Protein AF-A0A9P1GR57-F1 (afdb_monomer_lite)

Radius of gyration: 26.47 Å; chains: 1; bounding box: 51×75×64 Å

InterPro domains:
  IPR006575 RWD domain [PF05773] (2-95)
  IPR006575 RWD domain [PS50908] (3-98)
  IPR016135 Ubiquitin-conjugating enzyme/RWD-like [G3DSA:3.10.110.10] (1-101)
  IPR016135 Ubiquitin-conjugating enzyme/RWD-like [SSF54495] (2-95)

Structure (mmCIF, N/CA/C/O backbone):
data_AF-A0A9P1GR57-F1
#
_entry.id   AF-A0A9P1GR57-F1
#
loop_
_atom_site.group_PDB
_atom_site.id
_atom_site.type_symbol
_atom_site.label_atom_id
_atom_site.label_alt_id
_atom_site.label_comp_id
_atom_site.label_asym_id
_atom_site.label_entity_id
_atom_site.label_seq_id
_atom_site.pdbx_PDB_ins_code
_atom_site.Cartn_x
_atom_site.Cartn_y
_atom_site.Cartn_z
_atom_site.occupancy
_atom_site.B_iso_or_equiv
_atom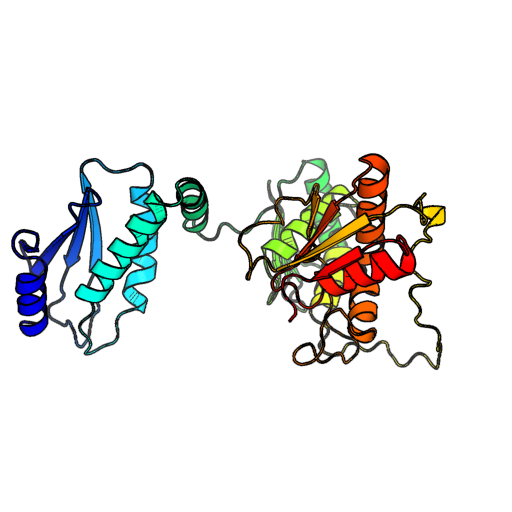_site.auth_seq_id
_atom_site.auth_comp_id
_atom_site.auth_asym_id
_atom_site.auth_atom_id
_atom_site.pdbx_PDB_model_num
ATOM 1 N N . MET A 1 1 ? -6.063 41.167 10.583 1.00 85.56 1 MET A N 1
ATOM 2 C CA . MET A 1 1 ? -5.128 40.740 11.649 1.00 85.56 1 MET A CA 1
ATOM 3 C C . MET A 1 1 ? -5.749 40.967 13.019 1.00 85.56 1 MET A C 1
ATOM 5 O O . MET A 1 1 ? -5.844 39.999 13.758 1.00 85.56 1 MET A O 1
ATOM 9 N N . ASP A 1 2 ? -6.214 42.183 13.330 1.00 91.94 2 ASP A N 1
ATOM 10 C CA . ASP A 1 2 ? -6.867 42.474 14.620 1.00 91.94 2 ASP A CA 1
ATOM 11 C C . ASP A 1 2 ? -8.104 41.593 14.866 1.00 91.94 2 ASP A C 1
ATOM 13 O O . ASP A 1 2 ? -8.210 41.001 15.930 1.00 91.94 2 ASP A O 1
ATOM 17 N N . ASP A 1 3 ? -8.944 41.368 13.848 1.00 94.81 3 ASP A N 1
ATOM 18 C CA . ASP A 1 3 ? -10.131 40.504 13.981 1.00 94.81 3 ASP A CA 1
ATOM 19 C C . ASP A 1 3 ? -9.805 39.058 14.414 1.00 94.81 3 ASP A C 1
ATOM 21 O O . ASP A 1 3 ? -10.506 38.477 15.239 1.00 94.81 3 ASP A O 1
ATOM 25 N N . GLU A 1 4 ? -8.735 38.460 13.875 1.00 96.94 4 GLU A N 1
ATOM 26 C CA . GLU A 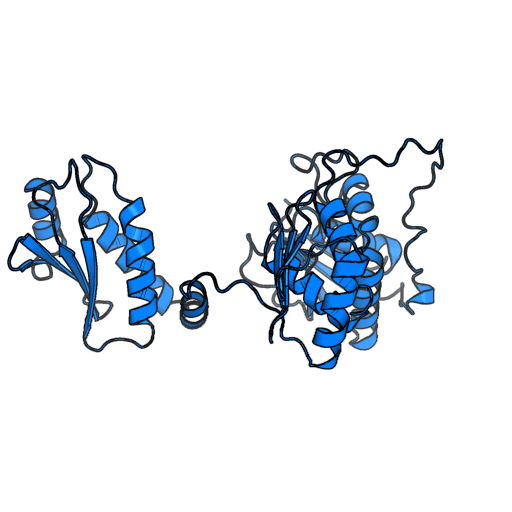1 4 ? -8.326 37.097 14.246 1.00 96.94 4 GLU A CA 1
ATOM 27 C C . GLU A 1 4 ? -7.682 37.062 15.628 1.00 96.94 4 GLU A C 1
ATOM 29 O O . GLU A 1 4 ? -7.914 36.128 16.390 1.00 96.94 4 GLU A O 1
ATOM 34 N N . LYS A 1 5 ? -6.911 38.095 15.975 1.00 97.69 5 LYS A N 1
ATOM 35 C CA . LYS A 1 5 ? -6.360 38.244 17.319 1.00 97.69 5 LYS A CA 1
ATOM 36 C C . LYS A 1 5 ? -7.487 38.330 18.352 1.00 97.69 5 LYS A C 1
ATOM 38 O O . LYS 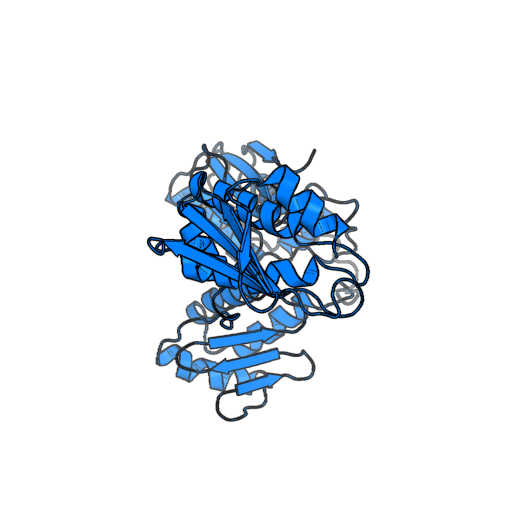A 1 5 ? -7.458 37.580 19.321 1.00 97.69 5 LYS A O 1
ATOM 43 N N . ASP A 1 6 ? -8.469 39.200 18.130 1.00 97.31 6 ASP A N 1
ATOM 44 C CA . ASP A 1 6 ? -9.597 39.399 19.042 1.00 97.31 6 ASP A CA 1
ATOM 45 C C . ASP A 1 6 ? -10.428 38.110 19.175 1.00 97.31 6 ASP A C 1
ATOM 47 O O . ASP A 1 6 ? -10.867 37.753 20.270 1.00 97.31 6 ASP A O 1
ATOM 51 N N . ALA A 1 7 ? -10.593 37.361 18.077 1.00 97.38 7 ALA A N 1
ATOM 52 C CA . ALA A 1 7 ? -11.237 36.051 18.100 1.00 97.38 7 ALA A CA 1
ATOM 53 C C . ALA A 1 7 ? -10.443 35.022 18.924 1.00 97.38 7 ALA A C 1
ATOM 55 O O . ALA A 1 7 ? -11.027 34.329 19.757 1.00 97.38 7 ALA A O 1
ATOM 56 N N . LEU A 1 8 ? -9.123 34.927 18.732 1.00 97.50 8 LEU A N 1
ATOM 57 C CA . LEU A 1 8 ? -8.267 34.016 19.500 1.00 97.50 8 LEU A CA 1
ATOM 58 C C . LEU A 1 8 ? -8.238 34.384 20.988 1.00 97.50 8 LEU A C 1
ATOM 60 O O . LEU A 1 8 ? -8.335 33.493 21.827 1.00 97.50 8 LEU A O 1
ATOM 64 N N . GLU A 1 9 ? -8.178 35.673 21.324 1.00 98.06 9 GLU A N 1
ATOM 65 C CA . GLU A 1 9 ? -8.233 36.158 22.708 1.00 98.06 9 GLU A CA 1
ATOM 66 C C . GLU A 1 9 ? -9.570 35.796 23.376 1.00 98.06 9 GLU A C 1
ATOM 68 O O . GLU A 1 9 ? -9.591 35.334 24.517 1.00 98.06 9 GLU A O 1
ATOM 73 N N . ALA A 1 10 ? -10.686 35.904 22.648 1.00 97.12 10 ALA A N 1
ATOM 74 C CA . ALA A 1 10 ? -11.998 35.498 23.147 1.00 97.12 10 ALA A CA 1
ATOM 75 C C . ALA A 1 10 ? -12.131 33.975 23.348 1.00 97.12 10 ALA A C 1
ATOM 77 O O . ALA A 1 10 ? -12.784 33.539 24.301 1.00 97.12 10 ALA A O 1
ATOM 78 N N . ILE A 1 11 ? -11.538 33.171 22.458 1.00 97.31 11 ILE A N 1
ATOM 79 C CA . ILE A 1 11 ? -11.632 31.702 22.481 1.00 97.31 11 ILE A CA 1
ATOM 80 C C . ILE A 1 11 ? -10.704 31.099 23.541 1.00 97.31 11 ILE A C 1
ATOM 82 O O . ILE A 1 11 ? -11.147 30.275 24.337 1.00 97.31 11 ILE A O 1
ATOM 86 N N . TYR A 1 12 ? -9.432 31.499 23.547 1.00 96.69 12 TYR A N 1
ATOM 87 C CA . TYR A 1 12 ? -8.379 30.863 24.344 1.00 96.69 12 TYR A CA 1
ATOM 88 C C . TYR A 1 12 ? -8.101 31.578 25.672 1.00 96.69 12 TYR A C 1
ATOM 90 O O . TYR A 1 12 ? -7.530 30.971 26.573 1.00 96.69 12 TYR A O 1
ATOM 98 N N . GLN A 1 13 ? -8.547 32.829 25.838 1.00 97.50 13 GLN A N 1
ATOM 99 C CA . GLN A 1 13 ? -8.447 33.584 27.092 1.00 97.50 13 GLN A CA 1
ATOM 100 C C . GLN A 1 13 ? -7.016 33.570 27.664 1.00 97.50 13 GLN A C 1
ATOM 102 O O . GLN A 1 13 ? -6.087 34.027 27.005 1.00 97.50 13 GLN A O 1
ATOM 107 N N . GLU A 1 14 ? -6.827 33.036 28.875 1.00 97.69 14 GLU A N 1
ATOM 108 C CA . GLU A 1 14 ? -5.533 32.970 29.569 1.00 97.69 14 GLU A CA 1
ATOM 109 C C . GLU A 1 14 ? -4.491 32.107 28.836 1.00 97.69 14 GLU A C 1
ATOM 111 O O . GLU A 1 14 ? -3.292 32.275 29.058 1.00 97.69 14 GLU A O 1
ATOM 116 N N . GLU A 1 15 ? -4.925 31.231 27.926 1.00 97.94 15 GLU A N 1
ATOM 117 C CA . GLU A 1 15 ? -4.041 30.401 27.105 1.00 97.94 15 GLU A CA 1
ATOM 118 C C . GLU A 1 15 ? -3.503 31.143 25.871 1.00 97.94 15 GLU A C 1
ATOM 120 O O . GLU A 1 15 ? -2.657 30.605 25.156 1.00 97.94 15 GLU A O 1
ATOM 125 N N . PHE A 1 16 ? -3.958 32.372 25.598 1.00 98.31 16 PHE A N 1
ATOM 126 C CA . PHE A 1 16 ? -3.448 33.201 24.506 1.00 98.31 16 PHE A CA 1
ATOM 127 C C . PHE A 1 16 ? -2.471 34.263 25.012 1.00 98.31 16 PHE A C 1
ATOM 129 O O . PHE A 1 16 ? -2.834 35.193 25.730 1.00 98.31 16 PHE A O 1
ATOM 136 N N . GLU A 1 17 ? -1.215 34.162 24.583 1.00 98.12 17 GLU A N 1
ATOM 137 C CA . GLU A 1 17 ? -0.149 35.096 24.933 1.00 98.12 17 GLU A CA 1
ATOM 138 C C . GLU A 1 17 ? 0.435 35.740 23.668 1.00 98.12 17 GLU A C 1
ATOM 140 O O . GLU A 1 17 ? 0.834 35.060 22.719 1.00 98.12 17 GLU A O 1
ATOM 145 N N . ILE A 1 18 ? 0.549 37.070 23.665 1.00 97.50 18 ILE A N 1
ATOM 146 C CA . ILE A 1 18 ? 1.268 37.810 22.621 1.00 97.50 18 ILE A CA 1
ATOM 147 C C . ILE A 1 18 ? 2.680 38.105 23.123 1.00 97.50 18 ILE A C 1
ATOM 149 O O . ILE A 1 18 ? 2.890 38.909 24.031 1.00 97.50 18 ILE A O 1
ATOM 153 N N . LEU A 1 19 ? 3.656 37.456 22.501 1.00 97.19 19 LEU A N 1
ATOM 154 C CA . LEU A 1 19 ? 5.084 37.626 22.738 1.00 97.19 19 LEU A CA 1
ATOM 155 C C . LEU A 1 19 ? 5.681 38.627 21.753 1.00 97.19 19 LEU A C 1
ATOM 157 O O . LEU A 1 19 ? 5.195 38.735 20.630 1.00 97.19 19 LEU A O 1
ATOM 161 N N . ALA A 1 20 ? 6.828 39.201 22.141 1.00 93.31 20 ALA A N 1
ATOM 162 C CA . ALA A 1 20 ? 7.849 39.785 21.256 1.00 93.31 20 ALA A CA 1
ATOM 163 C C . ALA A 1 20 ? 7.279 40.661 20.119 1.00 93.31 20 ALA A C 1
ATOM 165 O O . ALA A 1 20 ? 6.157 41.099 20.160 1.00 93.31 20 ALA A O 1
ATOM 166 N N . ASP A 1 21 ? 8.006 41.221 19.167 1.00 93.00 21 ASP A N 1
ATOM 167 C CA . ASP A 1 21 ? 8.249 40.644 17.843 1.00 93.00 21 ASP A CA 1
ATOM 168 C C . ASP A 1 21 ? 7.051 40.096 17.011 1.00 93.00 21 ASP A C 1
ATOM 170 O O . ASP A 1 21 ? 7.287 39.646 15.891 1.00 93.00 21 ASP A O 1
ATOM 174 N N . GLY A 1 22 ? 5.796 40.155 17.469 1.00 95.50 22 GLY A N 1
ATOM 175 C CA . GLY A 1 22 ? 4.638 39.665 16.699 1.00 95.50 22 GLY A CA 1
ATOM 176 C C . GLY A 1 22 ? 4.492 38.139 16.700 1.00 95.50 22 GLY A C 1
ATOM 177 O O . GLY A 1 22 ? 3.991 37.557 15.739 1.00 95.50 22 GLY A O 1
ATOM 178 N N . THR A 1 23 ? 4.972 37.480 17.754 1.00 98.06 23 THR A N 1
ATOM 179 C CA . THR A 1 23 ? 4.793 36.038 17.944 1.00 98.06 23 THR A CA 1
ATOM 180 C C . THR A 1 23 ? 3.612 35.789 18.867 1.00 98.06 23 THR A C 1
ATOM 182 O O . THR A 1 23 ? 3.548 36.322 19.968 1.00 98.06 23 THR A O 1
ATOM 185 N N . TRP A 1 24 ? 2.672 34.966 18.437 1.00 98.19 24 TRP A N 1
ATOM 186 C CA . TRP A 1 24 ? 1.534 34.550 19.244 1.00 98.19 24 TRP A CA 1
ATOM 187 C C . TRP A 1 24 ? 1.802 33.159 19.806 1.00 98.19 24 TRP A C 1
ATOM 189 O O . TRP A 1 24 ? 2.455 32.337 19.162 1.00 98.19 24 TRP A O 1
ATOM 199 N N . ARG A 1 25 ? 1.329 32.888 21.015 1.00 98.38 25 ARG A N 1
ATOM 200 C CA . ARG A 1 25 ? 1.446 31.588 21.669 1.00 98.38 25 ARG A CA 1
ATOM 201 C C . ARG A 1 25 ? 0.071 31.189 22.185 1.00 98.38 25 ARG A C 1
ATOM 203 O O . ARG A 1 25 ? -0.543 31.950 22.922 1.00 98.38 25 ARG A O 1
ATOM 210 N N . ILE A 1 26 ? -0.385 30.011 21.778 1.00 98.62 26 ILE A N 1
ATOM 211 C CA . ILE A 1 26 ? -1.682 29.448 22.147 1.00 98.62 26 ILE A CA 1
ATOM 212 C C . ILE A 1 26 ? -1.435 28.165 22.944 1.00 98.62 26 ILE A C 1
ATOM 214 O O . ILE A 1 26 ? -0.792 27.243 22.439 1.00 98.62 26 ILE A O 1
ATOM 218 N N . GLY A 1 27 ? -1.894 28.116 24.190 1.00 97.88 27 GLY A N 1
ATOM 219 C CA . GLY A 1 27 ? -1.810 26.948 25.063 1.00 97.88 27 GLY A CA 1
ATOM 220 C C . GLY A 1 27 ? -2.879 25.900 24.753 1.00 97.88 27 GLY A C 1
ATOM 221 O O . GLY A 1 27 ? -4.039 26.229 24.520 1.00 97.88 27 GLY A O 1
ATOM 222 N N . LEU A 1 28 ? -2.465 24.632 24.760 1.00 97.75 28 LEU A N 1
ATOM 223 C CA . LEU A 1 28 ? -3.315 23.440 24.712 1.00 97.75 28 LEU A CA 1
ATOM 224 C C . LEU A 1 28 ? -3.032 22.609 25.979 1.00 97.75 28 LEU A C 1
ATOM 226 O O . LEU A 1 28 ? -2.288 21.618 25.918 1.00 97.75 28 LEU A O 1
ATOM 230 N N . PRO A 1 29 ? -3.519 23.052 27.156 1.00 96.81 29 PRO A N 1
ATOM 231 C CA . PRO A 1 29 ? -3.164 22.460 28.446 1.00 96.81 29 PRO A CA 1
ATOM 232 C C . PRO A 1 29 ? -3.560 20.985 28.558 1.00 96.81 29 PRO A C 1
ATOM 234 O O . PRO A 1 29 ? -2.845 20.217 29.202 1.00 96.81 29 PRO A O 1
ATOM 237 N N . GLU A 1 30 ? -4.642 20.572 27.894 1.00 95.88 30 GLU A N 1
ATOM 238 C CA . GLU A 1 30 ? -5.102 19.183 27.821 1.00 95.88 30 GLU A CA 1
ATOM 239 C C . GLU A 1 30 ? -4.047 18.225 27.243 1.00 95.88 30 GLU A C 1
ATOM 241 O O . GLU A 1 30 ? -4.002 17.066 27.644 1.00 95.88 30 GLU A O 1
ATOM 246 N N . HIS A 1 31 ? -3.153 18.731 26.387 1.00 94.75 31 HIS A N 1
ATOM 247 C CA . HIS A 1 31 ? -2.118 17.952 25.704 1.00 94.75 31 HIS A CA 1
ATOM 248 C C . HIS A 1 31 ? -0.688 18.339 26.119 1.00 94.75 31 HIS A C 1
ATOM 250 O O . HIS A 1 31 ? 0.281 17.879 25.514 1.00 94.75 31 HIS A O 1
ATOM 256 N N . GLY A 1 32 ? -0.520 19.231 27.106 1.00 96.12 32 GLY A N 1
ATOM 257 C CA . GLY A 1 32 ? 0.802 19.732 27.512 1.00 96.12 32 GLY A CA 1
ATOM 258 C C . GLY A 1 32 ? 1.590 20.395 26.369 1.00 96.12 32 GLY A C 1
ATOM 259 O O . GLY A 1 32 ? 2.823 20.346 26.354 1.00 96.12 32 GLY A O 1
ATOM 260 N N . CYS A 1 33 ? 0.887 20.984 25.398 1.00 97.44 33 CYS A N 1
ATOM 261 C CA . CYS A 1 33 ? 1.451 21.555 24.176 1.00 97.44 33 CYS A CA 1
ATOM 262 C C . CYS A 1 33 ? 1.145 23.056 24.086 1.00 97.44 33 CYS A C 1
ATOM 264 O O . CYS A 1 33 ? 0.144 23.537 24.617 1.00 97.44 33 CYS A O 1
ATOM 266 N N . LYS A 1 34 ? 1.998 23.815 23.399 1.00 98.31 34 LYS A N 1
ATOM 267 C CA . LYS A 1 34 ? 1.723 25.199 23.002 1.00 98.31 34 LYS A CA 1
ATOM 268 C C . LYS A 1 34 ? 2.038 25.385 21.525 1.00 98.31 34 LYS A C 1
ATOM 270 O O . LYS A 1 34 ? 3.115 25.007 21.064 1.00 98.31 34 LYS A O 1
ATOM 275 N N . VAL A 1 35 ? 1.127 26.018 20.795 1.00 98.25 35 VAL A N 1
ATOM 276 C CA . VAL A 1 35 ? 1.320 26.393 19.392 1.00 98.25 35 VAL A CA 1
ATOM 277 C C . VAL A 1 35 ? 1.885 27.805 19.347 1.00 98.25 35 VAL A C 1
ATOM 279 O O . VAL A 1 35 ? 1.235 28.769 19.750 1.00 98.25 35 VAL A O 1
ATOM 282 N N . LYS A 1 36 ? 3.119 27.937 18.867 1.00 98.38 36 LYS A N 1
ATOM 283 C CA . LYS A 1 36 ? 3.795 29.219 18.688 1.00 98.38 36 LYS A CA 1
ATOM 284 C C . LYS A 1 36 ? 3.721 29.635 17.232 1.00 98.38 36 LYS A C 1
ATOM 286 O O . LYS A 1 36 ? 4.229 28.938 16.361 1.00 98.38 36 LYS A O 1
ATOM 291 N N . VAL A 1 37 ? 3.141 30.796 16.975 1.00 98.25 37 VAL A N 1
ATOM 292 C CA . VAL A 1 37 ? 2.880 31.296 15.631 1.00 98.25 37 VAL A CA 1
ATOM 293 C C . VAL A 1 37 ? 3.576 32.632 15.434 1.00 98.25 37 VAL A C 1
ATOM 295 O O . VAL A 1 37 ? 3.241 33.631 16.063 1.00 98.25 37 VAL A O 1
ATOM 298 N N . LYS A 1 38 ? 4.560 32.670 14.542 1.00 98.19 38 LYS A N 1
ATOM 299 C CA . LYS A 1 38 ? 5.204 33.907 14.110 1.00 98.19 38 LYS A CA 1
ATOM 300 C C . LYS A 1 38 ? 4.362 34.547 13.012 1.00 98.19 38 LYS A C 1
ATOM 302 O O . LYS A 1 38 ? 4.319 34.029 11.893 1.00 98.19 38 LYS A O 1
ATOM 307 N N . VAL A 1 39 ? 3.728 35.673 13.326 1.00 97.38 39 VAL A N 1
ATOM 308 C CA . VAL A 1 39 ? 2.883 36.407 12.382 1.00 97.38 39 VAL A CA 1
ATOM 309 C C . VAL A 1 39 ? 3.737 37.442 11.647 1.00 97.38 39 VAL A C 1
ATOM 311 O O . VAL A 1 39 ? 4.317 38.342 12.254 1.00 97.38 39 VAL A O 1
ATOM 314 N N . ASP A 1 40 ? 3.871 37.284 10.328 1.00 97.00 40 ASP A N 1
ATOM 315 C CA . ASP A 1 40 ? 4.553 38.256 9.464 1.00 97.00 40 ASP A CA 1
ATOM 316 C C . ASP A 1 40 ? 3.674 39.508 9.307 1.00 97.00 40 ASP A C 1
ATOM 318 O O . ASP A 1 40 ? 2.448 39.414 9.262 1.00 97.00 40 ASP A O 1
ATOM 322 N N . SER A 1 41 ? 4.277 40.692 9.180 1.00 96.50 41 SER A N 1
ATOM 323 C CA . SER A 1 41 ? 3.520 41.938 8.990 1.00 96.50 41 SER A CA 1
ATOM 324 C C . SER A 1 41 ? 2.705 41.972 7.690 1.00 96.50 41 SER A C 1
ATOM 326 O O . SER A 1 41 ? 1.857 42.846 7.528 1.00 96.50 41 SER A O 1
ATOM 328 N N . ARG A 1 42 ? 2.958 41.038 6.766 1.00 97.44 42 ARG A N 1
ATOM 329 C CA . ARG A 1 42 ? 2.228 40.860 5.505 1.00 97.44 42 ARG A CA 1
ATOM 330 C C . ARG A 1 42 ? 1.103 39.817 5.571 1.00 97.44 42 ARG A C 1
ATOM 332 O O . ARG A 1 42 ? 0.474 39.551 4.547 1.00 97.44 42 ARG A O 1
ATOM 339 N N . TYR A 1 43 ? 0.867 39.201 6.726 1.00 97.00 43 TYR A N 1
ATOM 340 C CA . TYR A 1 43 ? -0.269 38.307 6.954 1.00 97.00 43 TYR A CA 1
ATOM 341 C C . TYR A 1 43 ? -1.566 39.120 7.177 1.00 97.00 43 TYR A C 1
ATOM 343 O O . TYR A 1 43 ? -1.520 40.131 7.884 1.00 97.00 43 TYR A O 1
ATOM 351 N N . PRO A 1 44 ? -2.728 38.708 6.624 1.00 97.25 44 PRO A N 1
ATOM 352 C CA . PRO A 1 44 ? -2.993 37.442 5.930 1.00 97.25 44 PRO A CA 1
ATOM 353 C C . PRO A 1 44 ? -2.804 37.466 4.4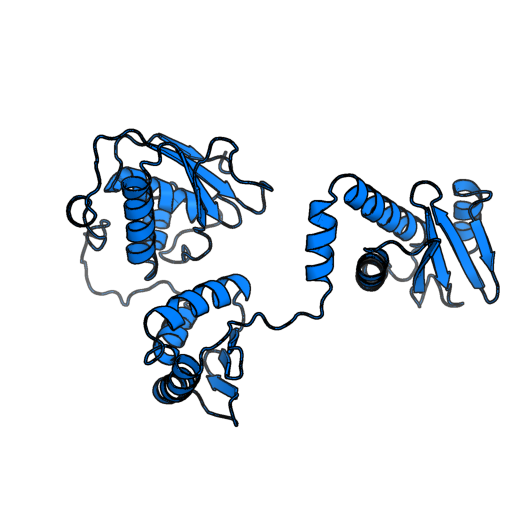08 1.00 97.25 44 PRO A C 1
ATOM 355 O O . PRO A 1 44 ? -3.000 36.446 3.760 1.00 97.25 44 PRO A O 1
ATOM 358 N N . ASP A 1 45 ? -2.429 38.597 3.812 1.00 97.38 45 ASP A N 1
ATOM 359 C CA . ASP A 1 45 ? -2.579 38.789 2.364 1.00 97.38 45 ASP A CA 1
ATOM 360 C C . ASP A 1 45 ? -1.437 38.226 1.506 1.00 97.38 45 ASP A C 1
ATOM 362 O O . ASP A 1 45 ? -1.662 37.887 0.348 1.00 97.38 45 ASP A O 1
ATOM 366 N N . GLN A 1 46 ? -0.195 38.176 2.007 1.00 96.75 46 GLN A N 1
ATOM 367 C CA . GLN A 1 46 ? 0.971 37.870 1.150 1.00 96.75 46 GLN A CA 1
ATOM 368 C C . GLN A 1 46 ? 1.926 36.818 1.712 1.00 96.75 46 GLN A C 1
ATOM 370 O O . GLN A 1 46 ? 2.773 36.318 0.971 1.00 96.75 46 GLN A O 1
ATOM 375 N N . ALA A 1 47 ? 1.846 36.502 3.002 1.00 96.62 47 ALA A N 1
ATOM 376 C CA . ALA A 1 47 ? 2.730 35.529 3.629 1.00 96.62 47 ALA A CA 1
ATOM 377 C C . ALA A 1 47 ? 1.975 34.721 4.684 1.00 96.62 47 ALA A C 1
ATOM 379 O O . ALA A 1 47 ? 1.350 35.305 5.569 1.00 96.62 47 ALA A O 1
ATOM 380 N N . ALA A 1 48 ? 2.088 33.394 4.600 1.00 97.19 48 ALA A N 1
ATOM 381 C CA . ALA A 1 48 ? 1.629 32.494 5.647 1.00 97.19 48 ALA A CA 1
ATOM 382 C C . ALA A 1 48 ? 2.379 32.783 6.960 1.00 97.19 48 ALA A C 1
ATOM 384 O O . ALA A 1 48 ? 3.573 33.123 6.923 1.00 97.19 48 ALA A O 1
ATOM 385 N N . PRO A 1 49 ? 1.728 32.617 8.122 1.00 97.56 49 PRO A N 1
ATOM 386 C CA . PRO A 1 49 ? 2.440 32.636 9.386 1.00 97.56 49 PRO A CA 1
ATOM 387 C C . PRO A 1 49 ? 3.359 31.406 9.490 1.00 97.56 49 PRO A C 1
ATOM 389 O O . PRO A 1 49 ? 3.245 30.454 8.720 1.00 97.56 49 PRO A O 1
ATOM 392 N N . LYS A 1 50 ? 4.303 31.404 10.435 1.00 97.88 50 LYS A N 1
ATOM 393 C CA . LYS A 1 50 ? 5.133 30.216 10.718 1.00 97.88 50 LYS A CA 1
ATOM 394 C C . LYS A 1 50 ? 4.754 29.631 12.065 1.00 97.88 50 LYS A C 1
ATOM 396 O O . LYS A 1 50 ? 4.873 30.330 13.068 1.00 97.88 50 LYS A O 1
ATOM 401 N N . ALA A 1 51 ? 4.327 28.375 12.086 1.00 97.88 51 ALA A N 1
ATOM 402 C CA . ALA A 1 51 ? 3.979 27.668 13.310 1.00 97.88 51 ALA A CA 1
ATOM 403 C C . ALA A 1 51 ? 5.133 26.782 13.800 1.00 97.88 51 ALA A C 1
ATOM 405 O O . ALA A 1 51 ? 5.895 26.239 13.006 1.00 97.88 51 ALA A O 1
ATOM 406 N N . ALA A 1 52 ? 5.244 26.638 15.116 1.00 97.69 52 ALA A N 1
ATOM 407 C CA . ALA A 1 52 ? 6.111 25.688 15.796 1.00 97.69 52 ALA A CA 1
ATOM 408 C C . ALA A 1 52 ? 5.398 25.165 17.048 1.00 97.69 52 ALA A C 1
ATOM 410 O O . ALA A 1 52 ? 4.598 25.881 17.653 1.00 97.69 52 ALA A O 1
ATOM 411 N N . LEU A 1 53 ? 5.708 23.935 17.454 1.00 97.81 53 LEU A N 1
ATOM 412 C CA . LEU A 1 53 ? 5.185 23.355 18.690 1.00 97.81 53 LEU A CA 1
ATOM 413 C C . LEU A 1 53 ? 6.204 23.501 19.825 1.00 97.81 53 LEU A C 1
ATOM 415 O O . LEU A 1 53 ? 7.397 23.264 19.637 1.00 97.81 53 LEU A O 1
ATOM 419 N N . GLU A 1 54 ? 5.727 23.874 21.008 1.00 97.75 54 GLU A N 1
ATOM 420 C CA . GLU A 1 54 ? 6.482 23.862 22.261 1.00 97.75 54 GLU A CA 1
ATOM 421 C C . GLU A 1 54 ? 5.841 22.833 23.212 1.00 97.75 54 GLU A C 1
ATOM 423 O O . GLU A 1 54 ? 4.620 22.784 23.350 1.00 97.75 54 GLU A O 1
ATOM 428 N N . PHE A 1 55 ? 6.665 22.027 23.883 1.00 96.75 55 PHE A N 1
ATOM 429 C CA . PHE A 1 55 ? 6.238 21.034 24.874 1.00 96.75 55 PHE A CA 1
ATOM 430 C C . PHE A 1 55 ? 7.072 21.176 26.147 1.00 96.75 55 PHE A C 1
ATOM 432 O O . PHE A 1 55 ? 8.265 21.482 26.064 1.00 96.75 55 PHE A O 1
ATOM 439 N N . ASP A 1 56 ? 6.474 20.911 27.309 1.00 90.38 56 ASP A N 1
ATOM 440 C CA . ASP A 1 56 ? 7.187 20.878 28.591 1.00 90.38 56 ASP A CA 1
ATOM 441 C C . ASP A 1 56 ? 6.579 19.827 29.547 1.00 90.38 56 ASP A C 1
ATOM 443 O O . ASP A 1 56 ? 5.524 20.082 30.135 1.00 90.38 56 ASP A O 1
ATOM 447 N N . PRO A 1 57 ? 7.205 18.640 29.715 1.00 93.81 57 PRO A N 1
ATOM 448 C CA . PRO A 1 57 ? 8.430 18.173 29.055 1.00 93.81 57 PRO A CA 1
ATOM 449 C C . PRO A 1 57 ? 8.203 17.765 27.588 1.00 93.81 57 PRO A C 1
ATOM 451 O O . PRO A 1 57 ? 7.083 17.481 27.174 1.00 93.81 57 PRO A O 1
ATOM 454 N N . TRP A 1 58 ? 9.283 17.673 26.803 1.00 93.38 58 TRP A N 1
ATOM 455 C CA . TRP A 1 58 ? 9.216 17.214 25.409 1.00 93.38 58 TRP A CA 1
ATOM 456 C C . TRP A 1 58 ? 8.850 15.718 25.323 1.00 93.38 58 TRP A C 1
ATOM 458 O O . TRP A 1 58 ? 9.620 14.890 25.826 1.00 93.38 58 TRP A O 1
ATOM 468 N N . PRO A 1 59 ? 7.715 15.332 24.703 1.00 91.12 59 PRO A N 1
ATOM 469 C CA . PRO A 1 59 ? 7.316 13.933 24.613 1.00 91.12 59 PRO A CA 1
ATOM 470 C C . PRO A 1 59 ? 8.178 13.176 23.596 1.00 91.12 59 PRO A C 1
ATOM 472 O O . PRO A 1 59 ? 8.735 13.764 22.668 1.00 91.12 59 PRO A O 1
ATOM 475 N N . ALA A 1 60 ? 8.252 11.847 23.728 1.00 88.81 60 ALA A N 1
ATOM 476 C CA . ALA A 1 60 ? 9.056 10.996 22.840 1.00 88.81 60 ALA A CA 1
ATOM 477 C C . ALA A 1 60 ? 8.698 11.170 21.349 1.00 88.81 60 ALA A C 1
ATOM 479 O O . ALA A 1 60 ? 9.574 11.138 20.491 1.00 88.81 60 ALA A O 1
ATOM 480 N N . HIS A 1 61 ? 7.421 11.415 21.051 1.00 87.44 61 HIS A N 1
ATOM 481 C CA . HIS A 1 61 ? 6.901 11.641 19.701 1.00 87.44 61 HIS A CA 1
ATOM 482 C C . HIS A 1 61 ? 6.820 13.130 19.306 1.00 87.44 61 HIS A C 1
ATOM 484 O O . HIS A 1 61 ? 6.385 13.448 18.199 1.00 87.44 61 HIS A O 1
ATOM 490 N N . GLY A 1 62 ? 7.232 14.056 20.182 1.00 92.12 62 GLY A N 1
ATOM 491 C CA . GLY A 1 62 ? 7.060 15.500 19.978 1.00 92.12 62 GLY A CA 1
ATOM 492 C C . GLY A 1 62 ? 7.797 16.030 18.752 1.00 92.12 62 GLY A C 1
ATOM 493 O O . GLY A 1 62 ? 7.278 16.880 18.036 1.00 92.12 62 GLY A O 1
ATOM 494 N N . THR A 1 63 ? 8.976 15.476 18.454 1.00 90.88 63 THR A N 1
ATOM 495 C CA . THR A 1 63 ? 9.775 15.873 17.284 1.00 90.88 63 THR A CA 1
ATOM 496 C C . THR A 1 63 ? 9.098 15.481 15.973 1.00 90.88 63 THR A C 1
ATOM 498 O O . THR A 1 63 ? 8.979 16.319 15.083 1.00 90.88 63 THR A O 1
ATOM 501 N N . ALA A 1 64 ? 8.616 14.238 15.871 1.00 86.06 64 ALA A N 1
ATOM 502 C CA . ALA A 1 64 ? 7.927 13.755 14.676 1.00 86.06 64 ALA A CA 1
ATOM 503 C C . ALA A 1 64 ? 6.626 14.533 14.434 1.00 86.06 64 ALA A C 1
ATOM 505 O O . ALA A 1 64 ? 6.346 14.949 13.312 1.00 86.06 64 ALA A O 1
ATOM 506 N N . LEU A 1 65 ? 5.865 14.803 15.501 1.00 93.44 65 LEU A N 1
ATOM 507 C CA . LEU A 1 65 ? 4.656 15.614 15.410 1.00 93.44 65 LEU A CA 1
ATOM 508 C C . LEU A 1 65 ? 4.963 17.052 14.970 1.00 93.44 65 LEU A C 1
ATOM 510 O O . LEU A 1 65 ? 4.288 17.564 14.082 1.00 93.44 65 LEU A O 1
ATOM 514 N N . ALA A 1 66 ? 5.985 17.695 15.545 1.00 95.06 66 ALA A N 1
ATOM 515 C CA . ALA A 1 66 ? 6.373 19.053 15.168 1.00 95.06 66 ALA A CA 1
ATOM 516 C C . ALA A 1 66 ? 6.775 19.149 13.687 1.00 95.06 66 ALA A C 1
ATOM 518 O O . ALA A 1 66 ? 6.322 20.059 12.998 1.00 95.06 66 ALA A O 1
ATOM 519 N N . GLN A 1 67 ? 7.552 18.182 13.184 1.00 90.25 67 GLN A N 1
ATOM 520 C CA . GLN A 1 67 ? 7.926 18.101 11.767 1.00 90.25 67 GLN A CA 1
ATOM 521 C C . GLN A 1 67 ? 6.709 17.881 10.863 1.00 90.25 67 GLN A C 1
ATOM 523 O O . GLN A 1 67 ? 6.566 18.556 9.846 1.00 90.25 67 GLN A O 1
ATOM 528 N N . ARG A 1 68 ? 5.796 16.981 11.251 1.00 90.31 68 ARG A N 1
ATOM 529 C CA . ARG A 1 68 ? 4.545 16.758 10.516 1.00 90.31 68 ARG A CA 1
ATOM 530 C C . ARG A 1 68 ? 3.721 18.042 10.425 1.00 90.31 68 ARG A C 1
ATOM 532 O O . ARG A 1 68 ? 3.301 18.413 9.335 1.00 90.31 68 ARG A O 1
ATOM 539 N N . MET A 1 69 ? 3.543 18.755 11.537 1.00 96.56 69 MET A N 1
ATOM 540 C CA . MET A 1 69 ? 2.801 20.021 11.553 1.00 96.56 69 MET A CA 1
ATOM 541 C C . MET A 1 69 ? 3.494 21.117 10.730 1.00 96.56 69 MET A C 1
ATOM 543 O O . MET A 1 69 ? 2.817 21.897 10.066 1.00 96.56 69 MET A O 1
ATOM 547 N N . GLU A 1 70 ? 4.829 21.165 10.704 1.00 94.88 70 GLU A N 1
ATOM 548 C CA . GLU A 1 70 ? 5.570 22.100 9.844 1.00 94.88 70 GLU A CA 1
ATOM 549 C C . GLU A 1 70 ? 5.284 21.869 8.347 1.00 94.88 70 GLU A C 1
ATOM 551 O O . GLU A 1 70 ? 5.250 22.830 7.578 1.00 94.88 70 GLU A O 1
ATOM 556 N N . MET A 1 71 ? 5.016 20.624 7.938 1.00 89.50 71 MET A N 1
ATOM 557 C CA . MET A 1 71 ? 4.641 20.278 6.561 1.00 89.50 71 MET A CA 1
ATOM 558 C C . MET A 1 71 ? 3.143 20.448 6.275 1.00 89.50 71 MET A C 1
ATOM 560 O O . MET A 1 71 ? 2.775 20.889 5.187 1.00 89.50 71 MET A O 1
ATOM 564 N N . GLU A 1 72 ? 2.279 20.085 7.224 1.00 93.69 72 GLU A N 1
ATOM 565 C CA . GLU A 1 72 ? 0.825 20.033 7.021 1.00 93.69 72 GLU A CA 1
ATOM 566 C C . GLU A 1 72 ? 0.136 21.392 7.143 1.00 93.69 72 GLU A C 1
ATOM 568 O O . GLU A 1 72 ? -0.847 21.630 6.447 1.00 93.69 72 GLU A O 1
ATOM 573 N N . LEU A 1 73 ? 0.630 22.294 7.996 1.00 96.62 73 LEU A N 1
ATOM 574 C CA . LEU A 1 73 ? -0.039 23.572 8.255 1.00 96.62 73 LEU A CA 1
ATOM 575 C C . LEU A 1 73 ? 0.069 24.583 7.095 1.00 96.62 73 LEU A C 1
ATOM 577 O O . LEU A 1 73 ? -0.957 25.173 6.745 1.00 96.62 73 LEU A O 1
ATOM 581 N N . PRO A 1 74 ? 1.235 24.800 6.445 1.00 97.06 74 PRO A N 1
ATOM 582 C CA . PRO A 1 74 ? 1.350 25.811 5.390 1.00 97.06 74 PRO A CA 1
ATOM 583 C C . PRO A 1 74 ? 0.378 25.626 4.207 1.00 97.06 74 PRO A C 1
ATOM 585 O O . PRO A 1 74 ? -0.185 26.629 3.767 1.00 97.06 74 PRO A O 1
ATOM 588 N N . PRO A 1 75 ? 0.118 24.397 3.709 1.00 95.81 75 PRO A N 1
ATOM 589 C CA . PRO A 1 75 ? -0.880 24.161 2.662 1.00 95.81 75 PRO A CA 1
ATOM 590 C C . PRO A 1 75 ? -2.327 24.509 3.037 1.00 95.81 75 PRO A C 1
ATOM 592 O O . PRO A 1 75 ? -3.150 24.655 2.136 1.00 95.81 75 PRO A O 1
ATOM 595 N N . LEU A 1 76 ? -2.656 24.626 4.330 1.00 93.50 76 LEU A N 1
ATOM 596 C CA . LEU A 1 76 ? -4.008 24.972 4.791 1.00 93.50 76 LEU A CA 1
ATOM 597 C C . LEU A 1 76 ? -4.306 26.475 4.701 1.00 93.50 76 LEU A C 1
ATOM 599 O O . LEU A 1 76 ? -5.446 26.881 4.900 1.00 93.50 76 LEU A O 1
ATOM 603 N N . TRP A 1 77 ? -3.301 27.311 4.434 1.00 97.75 77 TRP A N 1
ATOM 604 C CA . TRP A 1 77 ? -3.475 28.756 4.315 1.00 97.75 77 TRP A CA 1
ATOM 605 C C . TRP A 1 77 ? -3.651 29.191 2.858 1.00 97.75 77 TRP A C 1
ATOM 607 O O . TRP A 1 77 ? -2.882 28.792 1.979 1.00 97.75 77 TRP A O 1
ATOM 617 N N . SER A 1 78 ? -4.601 30.100 2.630 1.00 95.81 78 SER A N 1
ATOM 618 C CA . SER A 1 78 ? -4.739 30.840 1.375 1.00 95.81 78 SER A CA 1
ATOM 619 C C . SER A 1 78 ? -4.528 32.345 1.599 1.00 95.81 78 SER A C 1
ATOM 621 O O . SER A 1 78 ? -4.976 32.885 2.612 1.00 95.81 78 SER A O 1
ATOM 623 N N . PRO A 1 79 ? -3.893 33.065 0.653 1.00 97.94 79 PRO A N 1
ATOM 624 C CA . PRO A 1 79 ? -3.769 34.521 0.711 1.00 97.94 79 PRO A CA 1
ATOM 625 C C . PRO A 1 79 ? -5.110 35.234 0.934 1.00 97.94 79 PRO A C 1
ATOM 627 O O . PRO A 1 79 ? -6.064 35.028 0.184 1.00 97.94 79 PRO A O 1
ATOM 630 N N . GLY A 1 80 ? -5.154 36.105 1.942 1.00 97.06 80 GLY A N 1
ATOM 631 C CA . GLY A 1 80 ? -6.344 36.853 2.359 1.00 97.06 80 GLY A CA 1
ATOM 632 C C . GLY A 1 80 ? -7.199 36.144 3.414 1.00 97.06 80 GLY A C 1
ATOM 633 O O . GLY A 1 80 ? -8.148 36.744 3.917 1.00 97.06 80 GLY A O 1
ATOM 634 N N . GLU A 1 81 ? -6.866 34.903 3.784 1.00 96.81 81 GLU A N 1
ATOM 635 C CA . GLU A 1 81 ? -7.576 34.139 4.811 1.00 96.81 81 GLU A CA 1
ATOM 636 C C . GLU A 1 81 ? -6.814 34.096 6.139 1.00 96.81 81 GLU A C 1
ATOM 638 O O . GLU A 1 81 ? -5.583 34.009 6.190 1.00 96.81 81 GLU A O 1
ATOM 643 N N . SER A 1 82 ? -7.584 34.128 7.226 1.00 97.19 82 SER A N 1
ATOM 644 C CA . SER A 1 82 ? -7.103 33.879 8.581 1.00 97.19 82 SER A CA 1
ATOM 645 C C . SER A 1 82 ? -7.094 32.373 8.869 1.00 97.19 82 SER A C 1
ATOM 647 O O . SER A 1 82 ? -8.127 31.724 8.717 1.00 97.19 82 SER A O 1
ATOM 649 N N . CYS A 1 83 ? -5.951 31.807 9.268 1.00 97.81 83 CYS A N 1
ATOM 650 C CA . CYS A 1 83 ? -5.751 30.357 9.399 1.00 97.81 83 CYS A CA 1
ATOM 651 C C . CYS A 1 83 ? -5.284 29.894 10.788 1.00 97.81 83 CYS A C 1
ATOM 653 O O . CYS A 1 83 ? -5.218 28.692 11.034 1.00 97.81 83 CYS A O 1
ATOM 655 N N . ILE A 1 84 ? -4.954 30.799 11.714 1.00 98.31 84 ILE A N 1
ATOM 656 C CA . ILE A 1 84 ? -4.290 30.443 12.978 1.00 98.31 84 ILE A CA 1
ATOM 657 C C . ILE A 1 84 ? -5.219 29.615 13.862 1.00 98.31 84 ILE A C 1
ATOM 659 O O . ILE A 1 84 ? -4.787 28.612 14.422 1.00 98.31 84 ILE A O 1
ATOM 663 N N . TYR A 1 85 ? -6.503 29.974 13.937 1.00 97.81 85 TYR A N 1
ATOM 664 C CA . TYR A 1 85 ? -7.488 29.165 14.660 1.00 97.81 85 TYR A CA 1
ATOM 665 C C . TYR A 1 85 ? -7.579 27.737 14.098 1.00 97.81 85 TYR A C 1
ATOM 667 O O . TYR A 1 85 ? -7.500 26.772 14.854 1.00 97.81 85 TYR A O 1
ATOM 675 N N . GLN A 1 86 ? -7.672 27.603 12.771 1.00 97.50 86 GLN A N 1
ATOM 676 C CA . GLN A 1 86 ? -7.750 26.304 12.095 1.00 97.50 86 GLN A CA 1
ATOM 677 C C . GLN A 1 86 ? -6.491 25.466 12.333 1.00 97.50 86 GLN A C 1
ATOM 679 O O . GLN A 1 86 ? -6.588 24.266 12.562 1.00 97.50 86 GLN A O 1
ATOM 684 N N . TRP A 1 87 ? -5.314 26.095 12.327 1.00 98.12 87 TRP A N 1
ATOM 685 C CA . TRP A 1 87 ? -4.054 25.422 12.632 1.00 98.12 87 TRP A CA 1
ATOM 686 C C . TRP A 1 87 ? -4.014 24.894 14.063 1.00 98.12 87 TRP A C 1
ATOM 688 O O . TRP A 1 87 ? -3.558 23.775 14.279 1.00 98.12 87 TRP A O 1
ATOM 698 N N . VAL A 1 88 ? -4.500 25.669 15.038 1.00 98.19 88 VAL A N 1
ATOM 699 C CA . VAL A 1 88 ? -4.553 25.215 16.435 1.00 98.19 88 VAL A CA 1
ATOM 700 C C . VAL A 1 88 ? -5.512 24.032 16.593 1.00 98.19 88 VAL A C 1
ATOM 702 O O . VAL A 1 88 ? -5.150 23.061 17.253 1.00 98.19 88 VAL A O 1
ATOM 705 N N . GLU A 1 89 ? -6.684 24.059 15.951 1.00 97.44 89 GLU A N 1
ATOM 706 C CA . GLU A 1 89 ? -7.614 22.917 15.971 1.00 97.44 89 GLU A CA 1
ATOM 707 C C . GLU A 1 89 ? -7.022 21.681 15.275 1.00 97.44 89 GLU A C 1
ATOM 709 O O . GLU A 1 89 ? -7.099 20.585 15.822 1.00 97.44 89 GLU A O 1
ATOM 714 N N . HIS A 1 90 ? -6.339 21.847 14.136 1.00 96.38 90 HIS A N 1
ATOM 715 C CA . HIS A 1 90 ? -5.652 20.744 13.445 1.00 96.38 90 HIS A CA 1
ATOM 716 C C . HIS A 1 90 ? -4.579 20.096 14.332 1.00 96.38 90 HIS A C 1
ATOM 718 O O . HIS A 1 90 ? -4.482 18.872 14.414 1.00 96.38 90 HIS A O 1
ATOM 724 N N . VAL A 1 91 ? -3.802 20.908 15.058 1.00 97.50 91 VAL A N 1
ATOM 725 C CA . VAL A 1 91 ? -2.823 20.415 16.041 1.00 97.50 91 VAL A CA 1
ATOM 726 C C . VAL A 1 91 ? -3.517 19.688 17.198 1.00 97.50 91 VAL A C 1
ATOM 728 O O . VAL A 1 91 ? -3.044 18.628 17.611 1.00 97.50 91 VAL A O 1
ATOM 731 N N . ARG A 1 92 ? -4.635 20.217 17.713 1.00 97.50 92 ARG A N 1
ATOM 732 C CA . ARG A 1 92 ? -5.418 19.576 18.783 1.00 97.50 92 ARG A CA 1
ATOM 733 C C . ARG A 1 92 ? -5.943 18.207 18.344 1.00 97.50 92 ARG A C 1
ATOM 735 O O . ARG A 1 92 ? -5.752 17.228 19.059 1.00 97.50 92 ARG A O 1
ATOM 742 N N . GLU A 1 93 ? -6.547 18.109 17.161 1.00 95.56 93 GLU A N 1
ATOM 743 C CA . GLU A 1 93 ? -7.036 16.838 16.607 1.00 95.56 93 GLU A CA 1
ATOM 744 C C . GLU A 1 93 ? -5.899 15.825 16.419 1.00 95.56 93 GLU A C 1
ATOM 746 O O . GLU A 1 93 ? -6.034 14.651 16.771 1.00 95.56 93 GLU A O 1
ATOM 751 N N . ALA A 1 94 ? -4.749 16.287 15.922 1.00 94.19 94 ALA A N 1
ATOM 752 C CA . ALA A 1 94 ? -3.556 15.469 15.758 1.00 94.19 94 ALA A CA 1
ATOM 753 C C . ALA A 1 94 ? -3.020 14.920 17.093 1.00 94.19 94 ALA A C 1
ATOM 755 O O . ALA A 1 94 ? -2.581 13.770 17.132 1.00 94.19 94 ALA A O 1
ATOM 756 N N . LEU A 1 95 ? -3.053 15.716 18.166 1.00 94.94 95 LEU A N 1
ATOM 757 C CA . LEU A 1 95 ? -2.654 15.299 19.515 1.00 94.94 95 LEU A CA 1
ATOM 758 C C . LEU A 1 95 ? -3.650 14.295 20.110 1.00 94.94 95 LEU A C 1
ATOM 760 O O . LEU A 1 95 ? -3.234 13.236 20.579 1.00 94.94 95 LEU A O 1
ATOM 764 N N . ALA A 1 96 ? -4.953 14.565 20.004 1.00 94.19 96 ALA A N 1
ATOM 765 C CA . ALA A 1 96 ? -6.001 13.658 20.474 1.00 94.19 96 ALA A CA 1
ATOM 766 C C . ALA A 1 96 ? -5.930 12.279 19.789 1.00 94.19 96 ALA A C 1
ATOM 768 O O . ALA A 1 96 ? -5.999 11.242 20.449 1.00 94.19 96 ALA A O 1
ATOM 769 N N . ALA A 1 97 ? -5.693 12.243 18.472 1.00 89.06 97 ALA A N 1
ATOM 770 C CA . ALA A 1 97 ? -5.547 10.991 17.729 1.00 89.06 97 ALA A CA 1
ATOM 771 C C . ALA A 1 97 ? -4.357 10.134 18.208 1.00 89.06 97 ALA A C 1
ATOM 773 O O . ALA A 1 97 ? -4.405 8.905 18.132 1.00 89.06 97 ALA A O 1
ATOM 774 N N . MET A 1 98 ? -3.288 10.763 18.709 1.00 88.00 98 MET A N 1
ATOM 775 C CA . MET A 1 98 ? -2.118 10.054 19.238 1.00 88.00 98 MET A CA 1
ATOM 776 C C . MET A 1 98 ? -2.370 9.462 20.628 1.00 88.00 98 MET A C 1
ATOM 778 O O . MET A 1 98 ? -1.816 8.409 20.945 1.00 88.00 98 MET A O 1
ATOM 782 N N . GLU A 1 99 ? -3.210 10.104 21.440 1.00 89.12 99 GLU A N 1
ATOM 783 C CA . GLU A 1 99 ? -3.625 9.588 22.749 1.00 89.12 99 GLU A CA 1
ATOM 784 C C . GLU A 1 99 ? -4.522 8.350 22.608 1.00 89.12 99 GLU A C 1
ATOM 786 O O . GLU A 1 99 ? -4.350 7.373 23.341 1.00 89.12 99 GLU A O 1
ATOM 791 N N . ASP A 1 100 ? -5.415 8.350 21.614 1.00 84.25 100 ASP A N 1
ATOM 792 C CA . ASP A 1 100 ? -6.335 7.238 21.343 1.00 84.25 100 ASP A CA 1
ATOM 793 C C . ASP A 1 100 ? -5.652 6.018 20.696 1.00 84.25 100 ASP A C 1
ATOM 795 O O . ASP A 1 100 ? -6.170 4.898 20.757 1.00 84.25 100 ASP A O 1
ATOM 799 N N . SER A 1 101 ? -4.481 6.206 20.078 1.00 79.81 101 SER A N 1
ATOM 800 C CA . SER A 1 101 ? -3.790 5.163 19.316 1.00 79.81 101 SER A CA 1
ATOM 801 C C . SER A 1 101 ? -2.263 5.225 19.491 1.00 79.81 101 SER A C 1
ATOM 803 O O . SER A 1 101 ? -1.532 5.615 18.574 1.00 79.81 101 SER A O 1
ATOM 805 N N . PRO A 1 102 ? -1.728 4.765 20.643 1.00 66.00 102 PRO A N 1
ATOM 806 C CA . PRO A 1 102 ? -0.287 4.784 20.917 1.00 66.00 102 PRO A CA 1
ATOM 807 C C . PRO A 1 102 ? 0.546 4.020 19.875 1.00 66.00 102 PRO A C 1
ATOM 809 O O . PRO A 1 102 ? 1.708 4.347 19.647 1.00 66.00 102 PRO A O 1
ATOM 812 N N . ALA A 1 103 ? -0.054 3.017 19.221 1.00 58.72 103 ALA A N 1
ATOM 813 C CA . ALA A 1 103 ? 0.582 2.220 18.174 1.00 58.72 103 ALA A CA 1
ATOM 814 C C . ALA A 1 103 ? 0.715 2.970 16.831 1.00 58.72 103 ALA A C 1
ATOM 816 O O . ALA A 1 103 ? 1.664 2.728 16.088 1.00 58.72 103 ALA A O 1
ATOM 817 N N . GLU A 1 104 ? -0.196 3.898 16.513 1.00 55.47 104 GLU A N 1
ATOM 818 C CA . GLU A 1 104 ? -0.098 4.731 15.303 1.00 55.47 104 GLU A CA 1
ATOM 819 C C . GLU A 1 104 ? 0.927 5.869 15.486 1.00 55.47 104 GLU A C 1
ATOM 821 O O . GLU A 1 104 ? 1.545 6.279 14.509 1.00 55.47 104 GLU A O 1
ATOM 826 N N . ALA A 1 105 ? 1.193 6.327 16.718 1.00 54.22 105 ALA A N 1
ATOM 827 C CA . ALA A 1 105 ? 2.246 7.313 16.998 1.00 54.22 105 ALA A CA 1
ATOM 828 C C . ALA A 1 105 ? 3.663 6.779 16.697 1.00 54.22 105 ALA A C 1
ATOM 830 O O . ALA A 1 105 ? 4.527 7.529 16.237 1.00 54.22 105 ALA A O 1
ATOM 831 N N . GLU A 1 106 ? 3.892 5.479 16.904 1.00 53.75 106 GLU A N 1
ATOM 832 C CA . GLU A 1 106 ? 5.144 4.815 16.530 1.00 53.75 106 GLU A CA 1
ATOM 833 C C . GLU A 1 106 ? 5.263 4.692 15.003 1.00 53.75 106 GLU A C 1
ATOM 835 O O . GLU A 1 106 ? 6.318 5.007 14.454 1.00 53.75 106 GLU A O 1
ATOM 840 N N . ALA A 1 107 ? 4.166 4.364 14.306 1.00 51.38 107 ALA A N 1
ATOM 841 C CA . ALA A 1 107 ? 4.120 4.259 12.844 1.00 51.38 107 ALA A CA 1
ATOM 842 C C . ALA A 1 107 ? 4.244 5.622 12.131 1.00 51.38 107 ALA A C 1
ATOM 844 O O . ALA A 1 107 ? 4.977 5.734 11.154 1.00 51.38 107 ALA A O 1
ATOM 845 N N . ALA A 1 108 ? 3.617 6.685 12.645 1.00 50.41 108 ALA A N 1
ATOM 846 C CA . ALA A 1 108 ? 3.718 8.032 12.073 1.00 50.41 108 ALA A CA 1
ATOM 847 C C . ALA A 1 108 ? 5.121 8.649 12.242 1.00 50.41 108 ALA A C 1
ATOM 849 O O . ALA A 1 108 ? 5.549 9.450 11.414 1.00 50.41 108 ALA A O 1
ATOM 850 N N . SER A 1 109 ? 5.881 8.244 13.271 1.00 47.25 109 SER A N 1
ATOM 851 C CA . SER A 1 109 ? 7.296 8.631 13.398 1.00 47.25 109 SER A CA 1
ATOM 852 C C . SER A 1 109 ? 8.202 7.994 12.333 1.00 47.25 109 SER A C 1
ATOM 854 O O . SER A 1 109 ? 9.311 8.477 12.102 1.00 47.25 109 SER A O 1
ATOM 856 N N . VAL A 1 110 ? 7.720 6.943 11.659 1.00 47.59 110 VAL A N 1
ATOM 857 C CA . VAL A 1 110 ? 8.390 6.308 10.515 1.00 47.59 110 VAL A CA 1
ATOM 858 C C . VAL A 1 110 ? 8.070 7.053 9.211 1.00 47.59 110 VAL A C 1
ATOM 860 O O . VAL A 1 110 ? 8.899 7.078 8.311 1.00 47.59 110 VAL A O 1
ATOM 863 N N . GLU A 1 111 ? 6.919 7.725 9.119 1.00 45.00 111 GLU A N 1
ATOM 864 C CA . GLU A 1 111 ? 6.423 8.354 7.882 1.00 45.00 111 GLU A CA 1
ATOM 865 C C . GLU A 1 111 ? 6.979 9.772 7.627 1.00 45.00 111 GLU A C 1
ATOM 867 O O . GLU A 1 111 ? 7.007 10.229 6.488 1.00 45.00 111 GLU A O 1
ATOM 872 N N . ALA A 1 112 ? 7.472 10.459 8.668 1.00 45.53 112 ALA A N 1
ATOM 873 C CA . ALA A 1 112 ? 8.154 11.759 8.561 1.00 45.53 112 ALA A CA 1
ATOM 874 C C . ALA A 1 112 ? 9.690 11.650 8.450 1.00 45.53 112 ALA A C 1
ATOM 876 O O . ALA A 1 112 ? 10.384 12.669 8.400 1.00 45.53 112 ALA A O 1
ATOM 877 N N . GLN A 1 113 ? 10.241 10.431 8.400 1.00 42.31 113 GLN A N 1
ATOM 878 C CA . GLN A 1 113 ? 11.597 10.251 7.886 1.00 42.31 113 GLN A CA 1
ATOM 879 C C . GLN A 1 113 ? 11.568 10.657 6.413 1.00 42.31 113 GLN A C 1
ATOM 881 O O . GLN A 1 113 ? 10.718 10.157 5.678 1.00 42.31 113 GLN A O 1
ATOM 886 N N . GLU A 1 114 ? 12.455 11.582 6.009 1.00 44.53 114 GLU A N 1
ATOM 887 C CA . GLU A 1 114 ? 12.778 11.885 4.604 1.00 44.53 114 GLU A CA 1
ATOM 888 C C . GLU A 1 114 ? 12.502 10.652 3.761 1.00 44.53 114 GLU A C 1
ATOM 890 O O . GLU A 1 114 ? 13.084 9.636 4.131 1.00 44.53 114 GLU A O 1
ATOM 895 N N . LEU A 1 115 ? 11.624 10.737 2.739 1.00 48.09 115 LEU A N 1
ATOM 896 C CA . LEU A 1 115 ? 11.256 9.663 1.799 1.00 48.09 115 LEU A CA 1
ATOM 897 C C . LEU A 1 115 ? 12.480 8.809 1.499 1.00 48.09 115 LEU A C 1
ATOM 899 O O . LEU A 1 115 ? 13.216 9.055 0.541 1.00 48.09 115 LEU A O 1
ATOM 903 N N . LYS A 1 116 ? 12.745 7.853 2.384 1.00 50.78 116 LYS A N 1
ATOM 904 C CA . LYS A 1 116 ? 13.974 7.101 2.332 1.00 50.78 116 LYS A CA 1
ATOM 905 C C . LYS A 1 116 ? 13.644 6.161 1.202 1.00 50.78 116 LYS A C 1
ATOM 907 O O . LYS A 1 116 ? 12.642 5.448 1.333 1.00 50.78 116 LYS A O 1
ATOM 912 N N . PRO A 1 117 ? 14.345 6.265 0.061 1.00 60.50 117 PRO A N 1
ATOM 913 C CA . PRO A 1 117 ? 14.000 5.469 -1.097 1.00 60.50 117 PRO A CA 1
ATOM 914 C C . PRO A 1 117 ? 13.874 4.036 -0.609 1.00 60.50 117 PRO A C 1
ATOM 916 O O . PRO A 1 117 ? 14.773 3.532 0.067 1.00 60.50 117 PRO A O 1
ATOM 919 N N . SER A 1 118 ? 12.688 3.462 -0.806 1.00 79.62 118 SER A N 1
ATOM 920 C CA . SER A 1 118 ? 12.383 2.140 -0.291 1.00 79.62 118 SER A CA 1
ATOM 921 C C . SER A 1 118 ? 13.461 1.203 -0.831 1.00 79.62 118 SER A C 1
ATOM 923 O O . SER A 1 118 ? 13.730 1.205 -2.033 1.00 79.62 118 SER A O 1
ATOM 925 N N . SER A 1 119 ? 14.153 0.507 0.070 1.00 93.00 119 SER A N 1
ATOM 926 C CA . SER A 1 119 ? 15.364 -0.232 -0.261 1.00 93.00 119 SER A CA 1
ATOM 927 C C . SER A 1 119 ? 15.284 -1.679 0.225 1.00 93.00 119 SER A C 1
ATOM 929 O O . SER A 1 119 ? 14.653 -1.983 1.239 1.00 93.00 119 SER A O 1
ATOM 931 N N . VAL A 1 120 ? 15.906 -2.598 -0.517 1.00 95.06 120 VAL A N 1
ATOM 932 C CA . VAL A 1 120 ? 15.991 -4.025 -0.166 1.00 95.06 120 VAL A CA 1
ATOM 933 C C . VAL A 1 120 ? 17.435 -4.371 0.201 1.00 95.06 120 VAL A C 1
ATOM 935 O O . VAL A 1 120 ? 18.315 -4.201 -0.640 1.00 95.06 120 VAL A O 1
ATOM 938 N N . PRO A 1 121 ? 17.731 -4.892 1.403 1.00 96.25 121 PRO A N 1
ATOM 939 C CA . PRO A 1 121 ? 19.098 -5.256 1.767 1.00 96.25 121 PRO A CA 1
ATOM 940 C C . PRO A 1 121 ? 19.641 -6.357 0.848 1.00 96.25 121 PRO A C 1
ATOM 942 O O . PRO A 1 121 ? 18.988 -7.378 0.625 1.00 96.25 121 PRO A O 1
ATOM 945 N N . LEU A 1 122 ? 20.860 -6.170 0.336 1.00 96.81 122 LEU A N 1
ATOM 946 C CA . LEU A 1 122 ? 21.522 -7.126 -0.549 1.00 96.81 122 LEU A CA 1
ATOM 947 C C . LEU A 1 122 ? 22.629 -7.882 0.183 1.00 96.81 122 LEU A C 1
ATOM 949 O O . LEU A 1 122 ? 23.579 -7.290 0.709 1.00 96.81 122 LEU A O 1
ATOM 953 N N . SER A 1 123 ? 22.572 -9.214 0.122 1.00 97.06 123 SER A N 1
ATOM 954 C CA . SER A 1 123 ? 23.727 -10.043 0.470 1.00 97.06 123 SER A CA 1
ATOM 955 C C . SER A 1 123 ? 24.884 -9.793 -0.516 1.00 97.06 123 SER A C 1
ATOM 957 O O . SER A 1 123 ? 24.647 -9.365 -1.650 1.00 97.06 123 SER A O 1
ATOM 959 N N . PRO A 1 124 ? 26.145 -10.080 -0.141 1.00 97.50 124 PRO A N 1
ATOM 960 C CA . PRO A 1 124 ? 27.280 -9.942 -1.058 1.00 97.50 124 PRO A CA 1
ATOM 961 C C . PRO A 1 124 ? 27.121 -10.745 -2.359 1.00 97.50 124 PRO A C 1
ATOM 963 O O . PRO A 1 124 ? 27.534 -10.276 -3.416 1.00 97.50 124 PRO A O 1
ATOM 966 N N . GLU A 1 125 ? 26.492 -11.922 -2.280 1.00 97.06 125 GLU A N 1
ATOM 967 C CA . GLU A 1 125 ? 26.208 -12.800 -3.424 1.00 97.06 125 GLU A CA 1
ATOM 968 C C . GLU A 1 125 ? 25.130 -12.214 -4.346 1.00 97.06 125 GLU A C 1
ATOM 970 O O . GLU A 1 125 ? 25.285 -12.215 -5.563 1.00 97.06 125 GLU A O 1
ATOM 975 N N . MET A 1 126 ? 24.053 -11.649 -3.787 1.00 97.50 126 MET A N 1
ATOM 976 C CA . MET A 1 126 ? 23.034 -10.964 -4.592 1.00 97.50 126 MET A CA 1
ATOM 977 C C . MET A 1 126 ? 23.616 -9.716 -5.259 1.00 97.50 126 MET A C 1
ATOM 979 O O . MET A 1 126 ? 23.390 -9.481 -6.442 1.00 97.50 126 MET A O 1
ATOM 983 N N . ARG A 1 127 ? 24.417 -8.935 -4.526 1.00 96.75 127 ARG A N 1
ATOM 984 C CA . ARG A 1 127 ? 25.045 -7.709 -5.036 1.00 96.75 127 ARG A CA 1
ATOM 985 C C . ARG A 1 127 ? 25.954 -7.980 -6.235 1.00 96.75 127 ARG A C 1
ATOM 987 O O . ARG A 1 127 ? 25.943 -7.201 -7.185 1.00 96.75 127 ARG A O 1
ATOM 994 N N . SER A 1 128 ? 26.715 -9.076 -6.213 1.00 97.00 128 SER A N 1
ATOM 995 C CA . SER A 1 128 ? 27.579 -9.453 -7.338 1.00 97.00 128 SER A CA 1
ATOM 996 C C . SER A 1 128 ? 26.804 -9.972 -8.553 1.00 97.00 128 SER A C 1
ATOM 998 O O . SER A 1 128 ? 27.320 -9.871 -9.664 1.00 97.00 128 SER A O 1
ATOM 1000 N N . ALA A 1 129 ? 25.580 -10.481 -8.369 1.00 97.88 129 ALA A N 1
ATOM 1001 C CA . ALA A 1 129 ? 24.727 -10.989 -9.446 1.00 97.88 129 ALA A CA 1
ATOM 1002 C C . ALA A 1 129 ? 23.838 -9.908 -10.094 1.00 97.88 129 ALA A C 1
ATOM 1004 O O . ALA A 1 129 ? 23.680 -9.884 -11.317 1.00 97.88 129 ALA A O 1
ATOM 1005 N N . VAL A 1 130 ? 23.290 -8.980 -9.300 1.00 98.06 130 VAL A N 1
ATOM 1006 C CA . VAL A 1 130 ? 22.283 -8.010 -9.770 1.00 98.06 130 VAL A CA 1
ATOM 1007 C C . VAL A 1 130 ? 22.847 -7.052 -10.820 1.00 98.06 130 VAL A C 1
ATOM 1009 O O . VAL A 1 130 ? 22.216 -6.876 -11.860 1.00 98.06 130 VAL A O 1
ATOM 1012 N N . GLY A 1 131 ? 24.037 -6.481 -10.608 1.00 97.75 131 GLY A N 1
ATOM 1013 C CA . GLY A 1 131 ? 24.659 -5.559 -11.571 1.00 97.75 131 GLY A CA 1
ATOM 1014 C C . GLY A 1 131 ? 24.818 -6.172 -12.975 1.00 97.75 131 GLY A C 1
ATOM 1015 O O . GLY A 1 131 ? 24.273 -5.632 -13.939 1.00 97.75 131 GLY A O 1
ATOM 1016 N N . PRO A 1 132 ? 25.479 -7.340 -13.113 1.00 98.31 132 PRO A N 1
ATOM 1017 C CA . PRO A 1 132 ? 25.550 -8.064 -14.383 1.00 98.31 132 PRO A CA 1
ATOM 1018 C C . PRO A 1 132 ? 24.183 -8.401 -14.994 1.00 98.31 132 PRO A C 1
ATOM 1020 O O . PRO A 1 132 ? 24.035 -8.313 -16.217 1.00 98.31 132 PRO A O 1
ATOM 1023 N N . SER A 1 133 ? 23.181 -8.746 -14.174 1.00 98.38 133 SER A N 1
ATOM 1024 C CA . SER A 1 133 ? 21.820 -9.020 -14.663 1.00 98.38 133 SER A CA 1
ATOM 1025 C C . SER A 1 133 ? 21.165 -7.784 -15.296 1.00 98.38 133 SER A C 1
ATOM 1027 O O . SER A 1 133 ? 20.507 -7.898 -16.329 1.00 98.38 133 SER A O 1
ATOM 1029 N N . LEU A 1 134 ? 21.384 -6.593 -14.721 1.00 98.38 134 LEU A N 1
ATOM 1030 C CA . LEU A 1 134 ? 20.860 -5.320 -15.225 1.00 98.38 134 LEU A CA 1
ATOM 1031 C C . LEU A 1 134 ? 21.527 -4.953 -16.552 1.00 98.38 134 LEU A C 1
ATOM 1033 O O . LEU A 1 134 ? 20.836 -4.681 -17.532 1.00 98.38 134 LEU A O 1
ATOM 1037 N N . CYS A 1 135 ? 22.856 -5.043 -16.633 1.00 98.12 135 CYS A N 1
ATOM 1038 C CA . CYS A 1 135 ? 23.576 -4.823 -17.891 1.00 98.12 135 CYS A CA 1
ATOM 1039 C C . CYS A 1 135 ? 23.115 -5.790 -18.991 1.00 98.12 135 CYS A C 1
ATOM 1041 O O . CYS A 1 135 ? 22.897 -5.380 -20.129 1.00 98.12 135 CYS A O 1
ATOM 1043 N N . SER A 1 136 ? 22.920 -7.068 -18.650 1.00 97.81 136 SER A N 1
ATOM 1044 C CA . SER A 1 136 ? 22.452 -8.088 -19.600 1.00 97.81 136 SER A CA 1
ATOM 1045 C C . SER A 1 136 ? 21.029 -7.822 -20.100 1.00 97.81 136 SER A C 1
ATOM 1047 O O . SER A 1 136 ? 20.693 -8.202 -21.219 1.00 97.81 136 SER A O 1
ATOM 1049 N N . ALA A 1 137 ? 20.206 -7.142 -19.297 1.00 97.75 137 ALA A N 1
ATOM 1050 C CA . ALA A 1 137 ? 18.854 -6.725 -19.656 1.00 97.75 137 ALA A CA 1
ATOM 1051 C C . ALA A 1 137 ? 18.799 -5.412 -20.462 1.00 97.75 137 ALA A C 1
ATOM 1053 O O . ALA A 1 137 ? 17.724 -5.035 -20.919 1.00 97.75 137 ALA A O 1
ATOM 1054 N N . GLY A 1 138 ? 19.934 -4.731 -20.664 1.00 97.62 138 GLY A N 1
ATOM 1055 C CA . GLY A 1 138 ? 20.026 -3.506 -21.466 1.00 97.62 138 GLY A CA 1
ATOM 1056 C C . GLY A 1 138 ? 20.115 -2.202 -20.670 1.00 97.62 138 GLY A C 1
ATOM 1057 O O . GLY A 1 138 ? 20.075 -1.132 -21.273 1.00 97.62 138 GLY A O 1
ATOM 1058 N N . PHE A 1 139 ? 20.270 -2.256 -19.343 1.00 98.12 139 PHE A N 1
ATOM 1059 C CA . PHE A 1 139 ? 20.519 -1.050 -18.550 1.00 98.12 139 PHE A CA 1
ATOM 1060 C C . PHE A 1 139 ? 21.907 -0.466 -18.839 1.00 98.12 139 PHE A C 1
ATOM 1062 O O . PHE A 1 139 ? 22.881 -1.192 -19.048 1.00 98.12 139 PHE A O 1
ATOM 1069 N N . SER A 1 140 ? 22.010 0.861 -18.774 1.00 97.75 140 SER A N 1
ATOM 1070 C CA . SER A 1 140 ? 23.286 1.582 -18.789 1.00 97.75 140 SER A CA 1
ATOM 1071 C C . SER A 1 140 ? 23.812 1.765 -17.364 1.00 97.75 140 SER A C 1
ATOM 1073 O O . SER A 1 140 ? 23.081 2.269 -16.515 1.00 97.75 140 SER A O 1
ATOM 1075 N N . ASP A 1 141 ? 25.063 1.371 -17.109 1.00 98.00 141 ASP A N 1
ATOM 1076 C CA . ASP A 1 141 ? 25.735 1.506 -15.805 1.00 98.00 141 ASP A CA 1
ATOM 1077 C C . ASP A 1 141 ? 26.454 2.860 -15.668 1.00 98.00 141 ASP A C 1
ATOM 1079 O O . ASP A 1 141 ? 27.274 3.246 -16.506 1.00 98.00 141 ASP A O 1
ATOM 1083 N N . PHE A 1 142 ? 26.169 3.554 -14.569 1.00 95.94 142 PHE A N 1
ATOM 1084 C CA . PHE A 1 142 ? 26.742 4.824 -14.141 1.00 95.94 142 PHE A CA 1
ATOM 1085 C C . PHE A 1 142 ? 27.375 4.698 -12.749 1.00 95.94 142 PHE A C 1
ATOM 1087 O O . PHE A 1 142 ? 27.083 5.474 -11.842 1.00 95.94 142 PHE A O 1
ATOM 1094 N N . SER A 1 143 ? 28.295 3.743 -12.594 1.00 94.44 143 SER A N 1
ATOM 1095 C CA . SER A 1 143 ? 29.044 3.499 -11.349 1.00 94.44 143 SER A CA 1
ATOM 1096 C C . SER A 1 143 ? 28.163 2.986 -10.205 1.00 94.44 143 SER A C 1
ATOM 1098 O O . SER A 1 143 ? 28.203 3.517 -9.097 1.00 94.44 143 SER A O 1
ATOM 1100 N N . GLY A 1 144 ? 27.381 1.937 -10.474 1.00 93.31 144 GLY A N 1
ATOM 1101 C CA . GLY A 1 144 ? 26.482 1.313 -9.490 1.00 93.31 144 GLY A CA 1
ATOM 1102 C C . GLY A 1 144 ? 25.052 1.853 -9.524 1.00 93.31 144 GLY A C 1
ATOM 1103 O O . GLY A 1 144 ? 24.176 1.303 -8.858 1.00 93.31 144 GLY A O 1
ATOM 1104 N N . VAL A 1 145 ? 24.804 2.875 -10.346 1.00 97.12 145 VAL A N 1
ATOM 1105 C CA . VAL A 1 145 ? 23.466 3.336 -10.724 1.00 97.12 145 VAL A CA 1
ATOM 1106 C C . VAL A 1 145 ? 23.185 2.868 -12.146 1.00 97.12 145 VAL A C 1
ATOM 1108 O O . VAL A 1 145 ? 23.895 3.233 -13.075 1.00 97.12 145 VAL A O 1
ATOM 1111 N N . PHE A 1 146 ? 22.146 2.069 -12.325 1.00 98.00 146 PHE A N 1
ATOM 1112 C CA . PHE A 1 146 ? 21.745 1.486 -13.596 1.00 98.00 146 PHE A CA 1
ATOM 1113 C C . PHE A 1 146 ? 20.466 2.166 -14.070 1.00 98.00 146 PHE A C 1
ATOM 1115 O O . PHE A 1 146 ? 19.504 2.256 -13.310 1.00 98.00 146 PHE A O 1
ATOM 1122 N N . ALA A 1 147 ? 20.428 2.620 -15.319 1.00 95.81 147 ALA A N 1
ATOM 1123 C CA . ALA A 1 147 ? 19.243 3.264 -15.883 1.00 95.81 147 ALA A CA 1
ATOM 1124 C C . ALA A 1 147 ? 18.803 2.611 -17.197 1.00 95.81 147 ALA A C 1
ATOM 1126 O O . ALA A 1 147 ? 19.628 2.310 -18.063 1.00 95.81 147 ALA A O 1
ATOM 1127 N N . GLU A 1 148 ? 17.493 2.431 -17.345 1.00 97.50 148 GLU A N 1
ATOM 1128 C CA . GLU A 1 148 ? 16.822 2.097 -18.601 1.00 97.50 148 GLU A CA 1
ATOM 1129 C C . GLU A 1 148 ? 15.851 3.242 -18.915 1.00 97.50 148 GLU A C 1
ATOM 1131 O O . GLU A 1 148 ? 14.776 3.372 -18.322 1.00 97.50 148 GLU A O 1
ATOM 1136 N N . SER A 1 149 ? 16.301 4.148 -19.784 1.00 89.25 149 SER A N 1
ATOM 1137 C CA . SER A 1 149 ? 15.643 5.433 -20.017 1.00 89.25 149 SER A CA 1
ATOM 1138 C C . SER A 1 149 ? 14.321 5.304 -20.770 1.00 89.25 149 SER A C 1
ATOM 1140 O O . SER A 1 149 ? 13.434 6.127 -20.552 1.00 89.25 149 SER A O 1
ATOM 1142 N N . GLU A 1 150 ? 14.157 4.306 -21.647 1.00 88.75 150 GLU A N 1
ATOM 1143 C CA . GLU A 1 150 ? 12.929 4.165 -22.444 1.00 88.75 150 GLU A CA 1
ATOM 1144 C C . GLU A 1 150 ? 11.733 3.784 -21.567 1.00 88.75 150 GLU A C 1
ATOM 1146 O O . GLU A 1 150 ? 10.613 4.252 -21.784 1.00 88.75 150 GLU A O 1
ATOM 1151 N N . ARG A 1 151 ? 11.972 2.979 -20.527 1.00 88.56 151 ARG A N 1
ATOM 1152 C CA . ARG A 1 151 ? 10.974 2.579 -19.532 1.00 88.56 151 ARG A CA 1
ATOM 1153 C C . ARG A 1 151 ? 11.136 3.323 -18.213 1.00 88.56 151 ARG A C 1
ATOM 1155 O O . ARG A 1 151 ? 10.507 2.916 -17.244 1.00 88.56 151 ARG A O 1
ATOM 1162 N N . GLY A 1 152 ? 11.884 4.426 -18.150 1.00 90.69 152 GLY A N 1
ATOM 1163 C CA . GLY A 1 152 ? 11.992 5.263 -16.945 1.00 90.69 152 GLY A CA 1
ATOM 1164 C C . GLY A 1 152 ? 12.244 4.443 -15.675 1.00 90.69 152 GLY A C 1
ATOM 1165 O O . GLY A 1 152 ? 11.463 4.535 -14.723 1.00 90.69 152 GLY A O 1
ATOM 1166 N N . VAL A 1 153 ? 13.245 3.556 -15.725 1.00 96.25 153 VAL A N 1
ATOM 1167 C CA . VAL A 1 153 ? 13.667 2.703 -14.605 1.00 96.25 153 VAL A CA 1
ATOM 1168 C C . VAL A 1 153 ? 15.070 3.106 -14.176 1.00 96.25 153 VAL A C 1
ATOM 1170 O O . VAL A 1 153 ? 15.985 3.125 -15.000 1.00 96.25 153 VAL A O 1
ATOM 1173 N N . THR A 1 154 ? 15.252 3.346 -12.881 1.00 96.56 154 THR A N 1
ATOM 1174 C CA . THR A 1 154 ? 16.559 3.578 -12.256 1.00 96.56 154 THR A CA 1
ATOM 1175 C C . THR A 1 154 ? 16.743 2.596 -11.108 1.00 96.56 154 THR A C 1
ATOM 1177 O O . THR A 1 154 ? 15.850 2.435 -10.280 1.00 96.56 154 THR A O 1
ATOM 1180 N N . VAL A 1 155 ? 17.898 1.940 -11.051 1.00 97.25 155 VAL A N 1
ATOM 1181 C CA . VAL A 1 155 ? 18.266 0.972 -10.015 1.00 97.25 155 VAL A CA 1
ATOM 1182 C C . VAL A 1 155 ? 19.609 1.379 -9.424 1.00 97.25 155 VAL A C 1
ATOM 1184 O O . VAL A 1 155 ? 20.595 1.462 -10.146 1.00 97.25 155 VAL A O 1
ATOM 1187 N N . GLU A 1 156 ? 19.681 1.599 -8.121 1.00 97.50 156 GLU A N 1
ATOM 1188 C CA . GLU A 1 156 ? 20.939 1.824 -7.410 1.00 97.50 156 GLU A CA 1
ATOM 1189 C C . GLU A 1 156 ? 21.308 0.565 -6.622 1.00 97.50 156 GLU A C 1
ATOM 1191 O O . GLU A 1 156 ? 20.538 0.084 -5.788 1.00 97.50 156 GLU A O 1
ATOM 1196 N N . VAL A 1 157 ? 22.482 0.005 -6.921 1.00 97.56 157 VAL A N 1
ATOM 1197 C CA . VAL A 1 157 ? 22.987 -1.234 -6.318 1.00 97.56 157 VAL A CA 1
ATOM 1198 C C . VAL A 1 157 ? 24.084 -0.887 -5.314 1.00 97.56 157 VAL A C 1
ATOM 1200 O O . VAL A 1 157 ? 25.252 -0.733 -5.676 1.00 97.56 157 VAL A O 1
ATOM 1203 N N . GLY A 1 158 ? 23.710 -0.788 -4.039 1.00 96.00 158 GLY A N 1
ATOM 1204 C CA . GLY A 1 158 ? 24.623 -0.554 -2.921 1.00 96.00 158 GLY A CA 1
ATOM 1205 C C . GLY A 1 158 ? 24.662 -1.724 -1.938 1.00 96.00 158 GLY A C 1
ATOM 1206 O O . GLY A 1 158 ? 24.610 -2.898 -2.313 1.00 96.00 158 GLY A O 1
ATOM 1207 N N . GLU A 1 159 ? 24.758 -1.405 -0.645 1.00 96.12 159 GLU A N 1
ATOM 1208 C CA . GLU A 1 159 ? 24.456 -2.382 0.413 1.00 96.12 159 GLU A CA 1
ATOM 1209 C C . GLU A 1 159 ? 22.975 -2.752 0.452 1.00 96.12 159 GLU A C 1
ATOM 1211 O O . GLU A 1 159 ? 22.612 -3.871 0.814 1.00 96.12 159 GLU A O 1
ATOM 1216 N N . GLU A 1 160 ? 22.150 -1.829 -0.021 1.00 97.31 160 GLU A N 1
ATOM 1217 C CA . GLU A 1 160 ? 20.734 -1.997 -0.270 1.00 97.31 160 GLU A CA 1
ATOM 1218 C C . GLU A 1 160 ? 20.467 -1.708 -1.756 1.00 97.31 160 GLU A C 1
ATOM 1220 O O . GLU A 1 160 ? 21.197 -0.949 -2.401 1.00 97.31 160 GLU A O 1
ATOM 1225 N N . LEU A 1 161 ? 19.447 -2.353 -2.310 1.00 97.06 161 LEU A N 1
ATOM 1226 C CA . LEU A 1 161 ? 18.923 -2.114 -3.644 1.00 97.06 161 LEU A CA 1
ATOM 1227 C C . LEU A 1 161 ? 17.836 -1.053 -3.551 1.00 97.06 161 LEU A C 1
ATOM 1229 O O . LEU A 1 161 ? 16.834 -1.285 -2.881 1.00 97.06 161 LEU A O 1
ATOM 1233 N N . SER A 1 162 ? 18.000 0.061 -4.250 1.00 96.06 162 SER A N 1
ATOM 1234 C CA . SER A 1 162 ? 16.954 1.072 -4.419 1.00 96.06 162 SER A CA 1
ATOM 1235 C C . SER A 1 162 ? 16.464 1.044 -5.863 1.00 96.06 162 SER A C 1
ATOM 1237 O O . SER A 1 162 ? 17.272 0.944 -6.789 1.00 96.06 162 SER A O 1
ATOM 1239 N N . ILE A 1 163 ? 15.147 1.086 -6.072 1.00 95.69 163 ILE A N 1
ATOM 1240 C CA . ILE A 1 163 ? 14.551 1.058 -7.412 1.00 95.69 163 ILE A CA 1
ATOM 1241 C C . ILE A 1 163 ? 13.511 2.161 -7.528 1.00 95.69 163 ILE A C 1
ATOM 1243 O O . ILE A 1 163 ? 12.597 2.257 -6.712 1.00 95.69 163 ILE A O 1
ATOM 1247 N N . THR A 1 164 ? 13.608 2.922 -8.611 1.00 93.25 164 THR A N 1
ATOM 1248 C CA . THR A 1 164 ? 12.621 3.919 -9.010 1.00 93.25 164 THR A CA 1
ATOM 1249 C C . THR A 1 164 ? 12.082 3.552 -10.383 1.00 93.25 164 THR A C 1
ATOM 1251 O O . THR A 1 164 ? 12.847 3.323 -11.320 1.00 93.25 164 THR A O 1
ATOM 1254 N N . VAL A 1 165 ? 10.758 3.503 -10.509 1.00 93.75 165 VAL A N 1
ATOM 1255 C CA . VAL A 1 165 ? 10.063 3.282 -11.779 1.00 93.75 165 VAL A CA 1
ATOM 1256 C C . VAL A 1 165 ? 8.984 4.348 -11.916 1.00 93.75 165 VAL A C 1
ATOM 1258 O O . VAL A 1 165 ? 8.107 4.450 -11.058 1.00 93.75 165 VAL A O 1
ATOM 1261 N N . ASP A 1 166 ? 9.004 5.118 -13.006 1.00 82.25 166 ASP A N 1
ATOM 1262 C CA . ASP A 1 166 ? 7.996 6.167 -13.214 1.00 82.25 166 ASP A CA 1
ATOM 1263 C C . ASP A 1 166 ? 6.570 5.594 -13.184 1.00 82.25 166 ASP A C 1
ATOM 1265 O O . ASP A 1 166 ? 6.256 4.617 -13.877 1.00 82.25 166 ASP A O 1
ATOM 1269 N N . GLY A 1 167 ? 5.703 6.226 -12.391 1.00 77.88 167 GLY A N 1
ATOM 1270 C CA . GLY A 1 167 ? 4.280 5.890 -12.298 1.00 77.88 167 GLY A CA 1
ATOM 1271 C C . GLY A 1 167 ? 3.958 4.595 -11.546 1.00 77.88 167 GLY A C 1
ATOM 1272 O O . GLY A 1 167 ? 2.813 4.145 -11.600 1.00 77.88 167 GLY A O 1
ATOM 1273 N N . VAL A 1 168 ? 4.933 4.002 -10.859 1.00 81.38 168 VAL A N 1
ATOM 1274 C CA . VAL A 1 168 ? 4.769 2.778 -10.069 1.00 81.38 168 VAL A CA 1
ATOM 1275 C C . VAL A 1 168 ? 4.928 3.089 -8.582 1.00 81.38 168 VAL A C 1
ATOM 1277 O O . VAL A 1 168 ? 5.764 3.898 -8.190 1.00 81.38 168 VAL A O 1
ATOM 1280 N N . ASP A 1 169 ? 4.103 2.443 -7.762 1.00 83.75 169 ASP A N 1
ATOM 1281 C CA . ASP A 1 169 ? 4.162 2.550 -6.307 1.00 83.75 169 ASP A CA 1
ATOM 1282 C C . ASP A 1 169 ? 5.419 1.856 -5.747 1.00 83.75 169 ASP A C 1
ATOM 1284 O O . ASP A 1 169 ? 5.746 0.732 -6.140 1.00 83.75 169 ASP A O 1
ATOM 1288 N N . ALA A 1 170 ? 6.138 2.533 -4.848 1.00 84.00 170 ALA A N 1
ATOM 1289 C CA . ALA A 1 170 ? 7.404 2.039 -4.309 1.00 84.00 170 ALA A CA 1
ATOM 1290 C C . ALA A 1 170 ? 7.231 0.796 -3.415 1.00 84.00 170 ALA A C 1
ATOM 1292 O O . ALA A 1 170 ? 8.103 -0.071 -3.422 1.00 84.00 170 ALA A O 1
ATOM 1293 N N . GLU A 1 171 ? 6.109 0.673 -2.691 1.00 80.94 171 GLU A N 1
ATOM 1294 C CA . GLU A 1 171 ? 5.811 -0.480 -1.825 1.00 80.94 171 GLU A CA 1
ATOM 1295 C C . GLU A 1 171 ? 5.649 -1.744 -2.685 1.00 80.94 171 GLU A C 1
ATOM 1297 O O . GLU A 1 171 ? 6.349 -2.738 -2.477 1.00 80.94 171 GLU A O 1
ATOM 1302 N N . ASP A 1 172 ? 4.808 -1.670 -3.725 1.00 80.56 172 ASP A N 1
ATOM 1303 C CA . ASP A 1 172 ? 4.566 -2.783 -4.658 1.00 80.56 172 ASP A CA 1
ATOM 1304 C C . ASP A 1 172 ? 5.866 -3.218 -5.373 1.00 80.56 172 ASP A C 1
ATOM 1306 O O . ASP A 1 172 ? 6.105 -4.412 -5.590 1.00 80.56 172 ASP A O 1
ATOM 1310 N N . LEU A 1 173 ? 6.724 -2.254 -5.727 1.00 90.12 173 LEU A N 1
ATOM 1311 C CA . LEU A 1 173 ? 8.014 -2.505 -6.370 1.00 90.12 173 LEU A CA 1
ATOM 1312 C C . LEU A 1 173 ? 9.014 -3.191 -5.428 1.00 90.12 173 LEU A C 1
ATOM 1314 O O . LEU A 1 173 ? 9.731 -4.095 -5.864 1.00 90.12 173 LEU A O 1
ATOM 1318 N N . MET A 1 174 ? 9.057 -2.808 -4.148 1.00 90.94 174 MET A N 1
ATOM 1319 C CA . MET A 1 174 ? 9.972 -3.409 -3.170 1.00 90.94 174 MET A CA 1
ATOM 1320 C C . MET A 1 174 ? 9.563 -4.824 -2.773 1.00 90.94 174 MET A C 1
ATOM 1322 O O . MET A 1 174 ? 10.421 -5.711 -2.711 1.00 90.94 174 MET A O 1
ATOM 1326 N N . ASP A 1 175 ? 8.266 -5.063 -2.576 1.00 83.94 175 ASP A N 1
ATOM 1327 C CA . ASP A 1 175 ? 7.731 -6.404 -2.322 1.00 83.94 175 ASP A CA 1
ATOM 1328 C C . ASP A 1 175 ? 8.085 -7.354 -3.473 1.00 83.94 175 ASP A C 1
ATOM 1330 O O . ASP A 1 175 ? 8.569 -8.476 -3.266 1.00 83.94 175 ASP A O 1
ATOM 1334 N N . TRP A 1 176 ? 7.900 -6.883 -4.710 1.00 92.94 176 TRP A N 1
ATOM 1335 C CA . TRP A 1 176 ? 8.290 -7.626 -5.900 1.00 92.94 176 TRP A CA 1
ATOM 1336 C C . TRP A 1 176 ? 9.805 -7.873 -5.941 1.00 92.94 176 TRP A C 1
ATOM 1338 O O . TRP A 1 176 ? 10.227 -9.017 -6.139 1.00 92.94 176 TRP A O 1
ATOM 1348 N N . ALA A 1 177 ? 10.623 -6.843 -5.707 1.00 95.44 177 ALA A N 1
ATOM 1349 C CA . ALA A 1 177 ? 12.078 -6.942 -5.791 1.00 95.44 177 ALA A CA 1
ATOM 1350 C C . ALA A 1 177 ? 12.643 -7.944 -4.778 1.00 95.44 177 ALA A C 1
ATOM 1352 O O . ALA A 1 177 ? 13.423 -8.821 -5.154 1.00 95.44 177 ALA A O 1
ATOM 1353 N N . SER A 1 178 ? 12.187 -7.887 -3.525 1.00 92.12 178 SER A N 1
ATOM 1354 C CA . SER A 1 178 ? 12.583 -8.820 -2.461 1.00 92.12 178 SER A CA 1
ATOM 1355 C C . SER A 1 178 ? 12.295 -10.282 -2.836 1.00 92.12 178 SER A C 1
ATOM 1357 O O . SER A 1 178 ? 13.155 -11.167 -2.717 1.00 92.12 178 SER A O 1
ATOM 1359 N N . MET A 1 179 ? 11.108 -10.538 -3.399 1.00 86.75 179 MET A N 1
ATOM 1360 C CA . MET A 1 179 ? 10.718 -11.870 -3.863 1.00 86.75 179 MET A CA 1
ATOM 1361 C C . MET A 1 179 ? 11.570 -12.358 -5.045 1.00 86.75 179 MET A C 1
ATOM 1363 O O . MET A 1 179 ? 11.885 -13.551 -5.114 1.00 86.75 179 MET A O 1
ATOM 1367 N N . GLN A 1 180 ? 11.918 -11.478 -5.989 1.00 95.44 180 GLN A N 1
ATOM 1368 C CA . GLN A 1 180 ? 12.715 -11.857 -7.160 1.00 95.44 180 GLN A CA 1
ATOM 1369 C C . GLN A 1 180 ? 14.186 -12.076 -6.825 1.00 95.44 180 GLN A C 1
ATOM 1371 O O . GLN A 1 180 ? 14.754 -13.062 -7.285 1.00 95.44 180 GLN A O 1
ATOM 1376 N N . LEU A 1 181 ? 14.778 -11.232 -5.978 1.00 95.31 181 LEU A N 1
ATOM 1377 C CA . LEU A 1 181 ? 16.166 -11.377 -5.528 1.00 95.31 181 LEU A CA 1
ATOM 1378 C C . LEU A 1 181 ? 16.404 -12.716 -4.832 1.00 95.31 181 LEU A C 1
ATOM 1380 O O . LEU A 1 181 ? 17.419 -13.363 -5.061 1.00 95.31 181 LEU A O 1
ATOM 1384 N N . THR A 1 182 ? 15.443 -13.157 -4.018 1.00 90.81 182 THR A N 1
ATOM 1385 C CA . THR A 1 182 ? 15.512 -14.463 -3.345 1.00 90.81 182 THR A CA 1
ATOM 1386 C C . THR A 1 182 ? 15.361 -15.627 -4.326 1.00 90.81 182 THR A C 1
ATOM 1388 O O . THR A 1 182 ? 15.889 -16.710 -4.087 1.00 90.81 182 THR A O 1
ATOM 1391 N N . ALA A 1 183 ? 14.610 -15.432 -5.412 1.00 90.56 183 ALA A N 1
ATOM 1392 C CA . ALA A 1 183 ? 14.301 -16.497 -6.357 1.00 90.56 183 ALA A CA 1
ATOM 1393 C C . ALA A 1 183 ? 15.396 -16.699 -7.411 1.00 90.56 183 ALA A C 1
ATOM 1395 O O . ALA A 1 183 ? 15.720 -17.841 -7.722 1.00 90.56 183 ALA A O 1
ATOM 1396 N N . ASP A 1 184 ? 15.892 -15.614 -8.008 1.00 95.88 184 ASP A N 1
ATOM 1397 C CA . ASP A 1 184 ? 16.791 -15.657 -9.163 1.00 95.88 184 ASP A CA 1
ATOM 1398 C C . ASP A 1 184 ? 17.463 -14.285 -9.386 1.00 95.88 184 ASP A C 1
ATOM 1400 O O . ASP A 1 184 ? 17.004 -13.486 -10.212 1.00 95.88 184 ASP A O 1
ATOM 1404 N N . PRO A 1 185 ? 18.531 -13.968 -8.633 1.00 96.88 185 PRO A N 1
ATOM 1405 C CA . PRO A 1 185 ? 19.202 -12.676 -8.746 1.00 96.88 185 PRO A CA 1
ATOM 1406 C C . PRO A 1 185 ? 19.965 -12.511 -10.073 1.00 96.88 185 PRO A C 1
ATOM 1408 O O . PRO A 1 185 ? 20.212 -11.383 -10.490 1.00 96.88 185 PRO A O 1
ATOM 1411 N N . GLU A 1 186 ? 20.306 -13.604 -10.767 1.00 97.88 186 GLU A N 1
ATOM 1412 C CA . GLU A 1 186 ? 21.034 -13.575 -12.047 1.00 97.88 186 GLU A CA 1
ATOM 1413 C C . GLU A 1 186 ? 20.163 -13.091 -13.214 1.00 97.88 186 GLU A C 1
ATOM 1415 O O . GLU A 1 186 ? 20.680 -12.535 -14.182 1.00 97.88 186 GLU A O 1
ATOM 1420 N N . ASN A 1 187 ? 18.839 -13.245 -13.108 1.00 96.75 187 ASN A N 1
ATOM 1421 C CA . ASN A 1 187 ? 17.872 -12.780 -14.106 1.00 96.75 187 ASN A CA 1
ATOM 1422 C C . ASN A 1 187 ? 17.050 -11.574 -13.625 1.00 96.75 187 ASN A C 1
ATOM 1424 O O . ASN A 1 187 ? 16.022 -11.243 -14.225 1.00 96.75 187 ASN A O 1
ATOM 1428 N N . PHE A 1 188 ? 17.486 -10.904 -12.553 1.00 97.88 188 PHE A N 1
ATOM 1429 C CA . PHE A 1 188 ? 16.736 -9.815 -11.930 1.00 97.88 188 PHE A CA 1
ATOM 1430 C C . PHE A 1 188 ? 16.417 -8.680 -12.913 1.00 97.88 188 PHE A C 1
ATOM 1432 O O . PHE A 1 188 ? 15.255 -8.291 -13.040 1.00 97.88 188 PHE A O 1
ATOM 1439 N N . GLY A 1 189 ? 17.415 -8.194 -13.661 1.00 98.06 189 GLY A N 1
ATOM 1440 C CA . GLY A 1 189 ? 17.226 -7.097 -14.615 1.00 98.06 189 GLY A CA 1
ATOM 1441 C C . GLY A 1 189 ? 16.188 -7.393 -15.700 1.00 98.06 189 GLY A C 1
ATOM 1442 O O . GLY A 1 189 ? 15.330 -6.555 -15.975 1.00 98.06 189 GLY A O 1
ATOM 1443 N N . ALA A 1 190 ? 16.206 -8.599 -16.275 1.00 97.31 190 ALA A N 1
ATOM 1444 C CA . ALA A 1 190 ? 15.254 -8.989 -17.316 1.00 97.31 190 ALA A CA 1
ATOM 1445 C C . ALA A 1 190 ? 13.821 -9.056 -16.765 1.00 97.31 190 ALA A C 1
ATOM 1447 O O . ALA A 1 190 ? 12.894 -8.510 -17.367 1.00 97.31 190 ALA A O 1
ATOM 1448 N N . ARG A 1 191 ? 13.654 -9.651 -15.575 1.00 95.56 191 ARG A N 1
ATOM 1449 C CA . ARG A 1 191 ? 12.354 -9.742 -14.895 1.00 95.56 191 ARG A CA 1
ATOM 1450 C C . ARG A 1 191 ? 11.820 -8.373 -14.483 1.00 95.56 191 ARG A C 1
ATOM 1452 O O . ARG A 1 191 ? 10.611 -8.164 -14.531 1.00 95.56 191 ARG A O 1
ATOM 1459 N N . LEU A 1 192 ? 12.698 -7.441 -14.101 1.00 96.62 192 LEU A N 1
ATOM 1460 C CA . LEU A 1 192 ? 12.306 -6.069 -13.773 1.00 96.62 192 LEU A CA 1
ATOM 1461 C C . LEU A 1 192 ? 11.711 -5.383 -14.999 1.00 96.62 192 LEU A C 1
ATOM 1463 O O . LEU A 1 192 ? 10.615 -4.838 -14.920 1.00 96.62 192 LEU A O 1
ATOM 1467 N N . LEU A 1 193 ? 12.379 -5.469 -16.148 1.00 95.88 193 LEU A N 1
ATOM 1468 C CA . LEU A 1 193 ? 11.877 -4.870 -17.383 1.00 95.88 193 LEU A CA 1
ATOM 1469 C C . LEU A 1 193 ? 10.567 -5.502 -17.860 1.00 95.88 193 LEU A C 1
ATOM 1471 O O . LEU A 1 193 ? 9.677 -4.773 -18.300 1.00 95.88 193 LEU A O 1
ATOM 1475 N N . GLU A 1 194 ? 10.430 -6.826 -17.760 1.00 91.56 194 GLU A N 1
ATOM 1476 C CA . GLU A 1 194 ? 9.181 -7.538 -18.058 1.00 91.56 194 GLU A CA 1
ATOM 1477 C C . GLU A 1 194 ? 8.038 -7.046 -17.164 1.00 91.56 194 GLU A C 1
ATOM 1479 O O . GLU A 1 194 ? 6.972 -6.662 -17.654 1.00 91.56 194 GLU A O 1
ATOM 1484 N N . TRP A 1 195 ? 8.282 -6.983 -15.854 1.00 91.38 195 TRP A N 1
ATOM 1485 C CA . TRP A 1 195 ? 7.296 -6.522 -14.889 1.00 91.38 195 TRP A CA 1
ATOM 1486 C C . TRP A 1 195 ? 6.899 -5.062 -15.133 1.00 91.38 195 TRP A C 1
ATOM 1488 O O . TRP A 1 195 ? 5.707 -4.762 -15.185 1.00 91.38 195 TRP A O 1
ATOM 1498 N N . VAL A 1 196 ? 7.861 -4.161 -15.367 1.00 91.19 196 VAL A N 1
ATOM 1499 C CA . VAL A 1 196 ? 7.585 -2.742 -15.664 1.00 91.19 196 VAL A CA 1
ATOM 1500 C C . VAL A 1 196 ? 6.757 -2.595 -16.941 1.00 91.19 196 VAL A C 1
ATOM 1502 O O . VAL A 1 196 ? 5.807 -1.811 -16.971 1.00 91.19 196 VAL A O 1
ATOM 1505 N N . THR A 1 197 ? 7.053 -3.369 -17.986 1.00 87.62 197 THR A N 1
ATOM 1506 C CA . THR A 1 197 ? 6.239 -3.370 -19.211 1.00 87.62 197 THR A CA 1
ATOM 1507 C C . THR A 1 197 ? 4.817 -3.848 -18.945 1.00 87.62 197 THR A C 1
ATOM 1509 O O . THR A 1 197 ? 3.874 -3.198 -19.397 1.00 87.62 197 THR A O 1
ATOM 1512 N N . ALA A 1 198 ? 4.646 -4.908 -18.153 1.00 81.19 198 ALA A N 1
ATOM 1513 C CA . ALA A 1 198 ? 3.327 -5.405 -17.766 1.00 81.19 198 ALA A CA 1
ATOM 1514 C C . ALA A 1 198 ? 2.529 -4.399 -16.912 1.00 81.19 198 ALA A C 1
ATOM 1516 O O . ALA A 1 198 ? 1.299 -4.405 -16.946 1.00 81.19 198 ALA A O 1
ATOM 1517 N N . GLN A 1 199 ? 3.200 -3.516 -16.162 1.00 81.06 199 GLN A N 1
ATOM 1518 C CA . GLN A 1 199 ? 2.536 -2.431 -15.427 1.00 81.06 199 GLN A CA 1
ATOM 1519 C C . GLN A 1 199 ? 2.100 -1.267 -16.333 1.00 81.06 199 GLN A C 1
ATOM 1521 O O . GLN A 1 199 ? 1.159 -0.550 -15.990 1.00 81.06 199 GLN A O 1
ATOM 1526 N N . ARG A 1 200 ? 2.772 -1.059 -17.475 1.00 75.31 200 ARG A N 1
ATOM 1527 C CA . ARG A 1 200 ? 2.626 0.146 -18.314 1.00 75.31 200 ARG A CA 1
ATOM 1528 C C . ARG A 1 200 ? 1.882 -0.043 -19.632 1.00 75.31 200 ARG A C 1
ATOM 1530 O O . ARG A 1 200 ? 1.589 0.962 -20.278 1.00 75.31 200 ARG A O 1
ATOM 1537 N N . SER A 1 201 ? 1.576 -1.265 -20.066 1.00 66.44 201 SER A N 1
ATOM 1538 C CA . SER A 1 201 ? 0.854 -1.461 -21.330 1.00 66.44 201 SER A CA 1
ATOM 1539 C C . SER A 1 201 ? -0.524 -0.778 -21.285 1.00 66.44 201 SER A C 1
ATOM 1541 O O . SER A 1 201 ? -1.417 -1.205 -20.551 1.00 66.44 201 SER A O 1
ATOM 1543 N N . ALA A 1 202 ? -0.680 0.303 -22.062 1.00 45.03 202 ALA A N 1
ATOM 1544 C CA . AL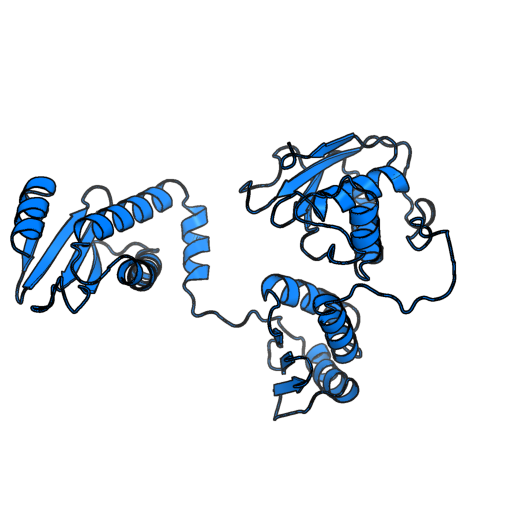A A 1 202 ? -1.917 1.084 -22.178 1.00 45.03 202 ALA A CA 1
ATOM 1545 C C . ALA A 1 202 ? -3.002 0.368 -23.006 1.00 45.03 202 ALA A C 1
ATOM 1547 O O . ALA A 1 202 ? -4.186 0.661 -22.849 1.00 45.03 202 ALA A O 1
ATOM 1548 N N . GLU A 1 203 ? -2.606 -0.604 -23.829 1.00 45.44 203 GLU A N 1
ATOM 1549 C CA . GLU A 1 203 ? -3.490 -1.548 -24.506 1.00 45.44 203 GLU A CA 1
ATOM 1550 C C . GLU A 1 203 ? -3.229 -2.952 -23.951 1.00 45.44 203 GLU A C 1
ATOM 1552 O O . GLU A 1 203 ? -2.108 -3.452 -24.052 1.00 45.44 203 GLU A O 1
ATOM 1557 N N . PRO A 1 204 ? -4.228 -3.619 -23.359 1.00 42.94 204 PRO A N 1
ATOM 1558 C CA . PRO A 1 204 ? -4.128 -5.028 -23.042 1.00 42.94 204 PRO A CA 1
ATOM 1559 C C . PRO A 1 204 ? -4.507 -5.833 -24.286 1.00 42.94 204 PRO A C 1
ATOM 1561 O O . PRO A 1 204 ? -5.595 -6.391 -24.367 1.00 42.94 204 PRO A O 1
ATOM 1564 N N . GLY A 1 205 ? -3.632 -5.829 -25.281 1.00 39.31 205 GLY A N 1
ATOM 1565 C CA . GLY A 1 205 ? -3.745 -6.675 -26.459 1.00 39.31 205 GLY A CA 1
ATOM 1566 C C . GLY A 1 205 ? -2.436 -7.424 -26.608 1.00 39.31 205 GLY A C 1
ATOM 1567 O O . GLY A 1 205 ? -1.434 -6.863 -27.034 1.00 39.31 205 GLY A O 1
ATOM 1568 N N . PHE A 1 206 ? -2.411 -8.702 -26.245 1.00 40.25 206 PHE A N 1
ATOM 1569 C CA . PHE A 1 206 ? -2.239 -9.755 -27.237 1.00 40.25 206 PHE A CA 1
ATOM 1570 C C . PHE A 1 206 ? -2.435 -9.186 -28.648 1.00 40.25 206 PHE A C 1
ATOM 1572 O O . PHE A 1 206 ? -3.499 -8.648 -28.966 1.00 40.25 206 PHE A O 1
ATOM 1579 N N . LEU A 1 207 ? -1.403 -9.299 -29.488 1.00 37.78 207 LEU A N 1
ATOM 1580 C CA . LEU A 1 207 ? -1.650 -9.385 -30.922 1.00 37.78 207 LEU A CA 1
ATOM 1581 C C . LEU A 1 207 ? -2.816 -10.363 -31.098 1.00 37.78 207 LEU A C 1
ATOM 1583 O O . LEU A 1 207 ? -2.882 -11.340 -30.352 1.00 37.78 207 LEU A O 1
ATOM 1587 N N . GLU A 1 208 ? -3.750 -10.056 -31.994 1.00 39.06 208 GLU A N 1
ATOM 1588 C CA . GLU A 1 208 ? -4.843 -10.953 -32.365 1.00 39.06 208 GLU A CA 1
ATOM 1589 C C . GLU A 1 208 ? -4.246 -12.257 -32.927 1.00 39.06 208 GLU A C 1
ATOM 1591 O O . GLU A 1 208 ? -4.172 -12.458 -34.135 1.00 39.06 208 GLU A O 1
ATOM 1596 N N . ASP A 1 209 ? -3.747 -13.125 -32.051 1.00 40.22 209 ASP A N 1
ATOM 1597 C CA . ASP A 1 209 ? -3.473 -14.510 -32.359 1.00 40.22 209 ASP A CA 1
ATOM 1598 C C . ASP A 1 209 ? -4.852 -15.149 -32.486 1.00 40.22 209 ASP A C 1
ATOM 1600 O O . ASP A 1 209 ? -5.635 -15.228 -31.537 1.00 40.22 209 ASP A O 1
ATOM 1604 N N . GLU A 1 210 ? -5.162 -15.479 -33.732 1.00 42.59 210 GLU A N 1
ATOM 1605 C CA . GLU A 1 210 ? -6.414 -16.035 -34.216 1.00 42.59 210 GLU A CA 1
ATOM 1606 C C . GLU A 1 210 ? -7.001 -17.093 -33.251 1.00 42.59 210 GLU A C 1
ATOM 1608 O O . GLU A 1 210 ? -6.434 -18.163 -33.040 1.00 42.59 210 GLU A O 1
ATOM 1613 N N . ASP A 1 211 ? -8.178 -16.789 -32.696 1.00 45.25 211 ASP A N 1
ATOM 1614 C CA . ASP A 1 211 ? -9.232 -17.737 -32.306 1.00 45.25 211 ASP A CA 1
ATOM 1615 C C . ASP A 1 211 ? -8.859 -18.981 -31.462 1.00 45.25 211 ASP A C 1
ATOM 1617 O O . ASP A 1 211 ? -9.403 -20.069 -31.678 1.00 45.25 211 ASP A O 1
ATOM 1621 N N . THR A 1 212 ? -8.055 -18.860 -30.401 1.00 45.47 212 THR A N 1
ATOM 1622 C CA . THR A 1 212 ? -8.097 -19.869 -29.315 1.00 45.47 212 THR A CA 1
ATOM 1623 C C . THR A 1 212 ? -9.150 -19.500 -28.271 1.00 45.47 212 THR A C 1
ATOM 1625 O O . THR A 1 212 ? -8.867 -18.899 -27.237 1.00 45.47 212 THR A O 1
ATOM 1628 N N . GLN A 1 213 ? -10.394 -19.871 -28.580 1.00 48.50 213 GLN A N 1
ATOM 1629 C CA . GLN A 1 213 ? -11.630 -19.680 -27.808 1.00 48.50 213 GLN A CA 1
ATOM 1630 C C . GLN A 1 213 ? -11.745 -20.545 -26.530 1.00 48.50 213 GLN A C 1
ATOM 1632 O O . GLN A 1 213 ? -12.825 -21.035 -26.210 1.00 48.50 213 GLN A O 1
ATOM 1637 N N . ASP A 1 214 ? -10.662 -20.724 -25.774 1.00 44.72 214 ASP A N 1
ATOM 1638 C CA . ASP A 1 214 ? -10.722 -21.438 -24.489 1.00 44.72 214 ASP A CA 1
ATOM 1639 C C . ASP A 1 214 ? -9.770 -20.803 -23.462 1.00 44.72 214 ASP A C 1
ATOM 1641 O O . ASP A 1 214 ? -8.738 -21.349 -23.085 1.00 44.72 214 ASP A O 1
ATOM 1645 N N . THR A 1 215 ? -10.086 -19.574 -23.041 1.00 50.34 215 THR A N 1
ATOM 1646 C CA . THR A 1 215 ? -9.343 -18.833 -22.002 1.00 50.34 215 THR A CA 1
ATOM 1647 C C . THR A 1 215 ? -9.858 -19.144 -20.596 1.00 50.34 215 THR A C 1
ATOM 1649 O O . THR A 1 215 ? -9.908 -18.277 -19.718 1.00 50.34 215 THR A O 1
ATOM 1652 N N . GLY A 1 216 ? -10.246 -20.401 -20.365 1.00 60.38 216 GLY A N 1
ATOM 1653 C CA . GLY A 1 216 ? -10.422 -20.915 -19.015 1.00 60.38 216 GLY A CA 1
ATOM 1654 C C . GLY A 1 216 ? -9.118 -20.800 -18.209 1.00 60.38 216 GLY A C 1
ATOM 1655 O O . GLY A 1 216 ? -8.035 -20.627 -18.777 1.00 60.38 216 GLY A O 1
ATOM 1656 N N . PRO A 1 217 ? -9.172 -20.908 -16.871 1.00 69.50 217 PRO A N 1
ATOM 1657 C CA . PRO A 1 217 ? -7.993 -20.899 -16.000 1.00 69.50 217 PRO A CA 1
ATOM 1658 C C . PRO A 1 217 ? -7.100 -22.151 -16.158 1.00 69.50 217 PRO A C 1
ATOM 1660 O O . PRO A 1 217 ? -6.409 -22.535 -15.219 1.00 69.50 217 PRO A O 1
ATOM 1663 N N . ASP A 1 218 ? -7.093 -22.788 -17.327 1.00 79.75 218 ASP A N 1
ATOM 1664 C CA . ASP A 1 218 ? -6.438 -24.068 -17.615 1.00 79.75 218 ASP A CA 1
ATOM 1665 C C . ASP A 1 218 ? -4.905 -23.978 -17.578 1.00 79.75 218 ASP A C 1
ATOM 1667 O O . ASP A 1 218 ? -4.218 -24.991 -17.487 1.00 79.75 218 ASP A O 1
ATOM 1671 N N . PHE A 1 219 ? -4.356 -22.761 -17.599 1.00 86.25 219 PHE A N 1
ATOM 1672 C CA . PHE A 1 219 ? -2.930 -22.500 -17.394 1.00 86.25 219 PHE A CA 1
ATOM 1673 C C . PHE A 1 219 ? -2.525 -22.451 -15.909 1.00 86.25 219 PHE A C 1
ATOM 1675 O O . PHE A 1 219 ? -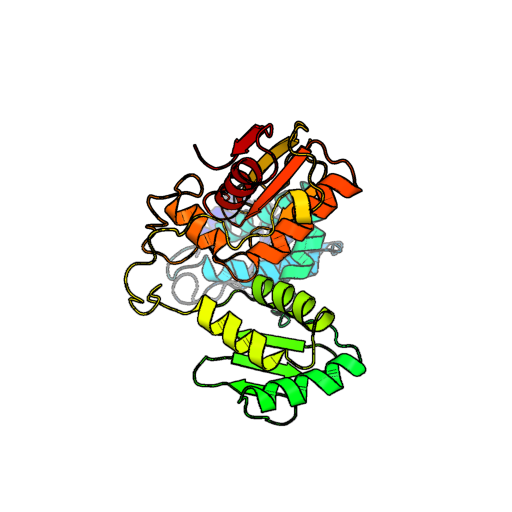1.334 -22.365 -15.598 1.00 86.25 219 PHE A O 1
ATOM 1682 N N . LEU A 1 220 ? -3.486 -22.451 -14.980 1.00 92.31 220 LEU A N 1
ATOM 1683 C CA . LEU A 1 220 ? -3.198 -22.502 -13.551 1.00 92.31 220 LEU A CA 1
ATOM 1684 C C . LEU A 1 220 ? -2.852 -23.936 -13.126 1.00 92.31 220 LEU A C 1
ATOM 1686 O O . LEU A 1 220 ? -3.423 -24.885 -13.662 1.00 92.31 220 LEU A O 1
ATOM 1690 N N . PRO A 1 221 ? -1.976 -24.118 -12.119 1.00 92.38 221 PRO A N 1
ATOM 1691 C CA . PRO A 1 221 ? -1.725 -25.442 -11.564 1.00 92.38 221 PRO A CA 1
ATOM 1692 C C . PRO A 1 221 ? -3.033 -26.047 -11.055 1.00 92.38 221 PRO A C 1
ATOM 1694 O O . PRO A 1 221 ? -3.838 -25.369 -10.406 1.00 92.38 221 PRO A O 1
ATOM 1697 N N . SER A 1 222 ? -3.243 -27.324 -11.338 1.00 96.56 222 SER A N 1
ATOM 1698 C CA . SER A 1 222 ? -4.431 -28.056 -10.917 1.00 96.56 222 SER A CA 1
ATOM 1699 C C . SER A 1 222 ? -4.474 -28.239 -9.396 1.00 96.56 222 SER A C 1
ATOM 1701 O O . SER A 1 222 ? -3.459 -28.206 -8.696 1.00 96.56 222 SER A O 1
ATOM 1703 N N . ALA A 1 223 ? -5.673 -28.468 -8.856 1.00 96.94 223 ALA A N 1
ATOM 1704 C CA . ALA A 1 223 ? -5.838 -28.751 -7.429 1.00 96.94 223 ALA A CA 1
ATOM 1705 C C . ALA A 1 223 ? -5.054 -30.000 -6.982 1.00 96.94 223 ALA A C 1
ATOM 1707 O O . ALA A 1 223 ? -4.529 -30.018 -5.869 1.00 96.94 223 ALA A O 1
ATOM 1708 N N . ASP A 1 224 ? -4.945 -31.005 -7.856 1.00 96.88 224 ASP A N 1
ATOM 1709 C CA . ASP A 1 224 ? -4.218 -32.245 -7.578 1.00 96.88 224 ASP A CA 1
ATOM 1710 C C . ASP A 1 224 ? -2.701 -32.007 -7.522 1.00 96.88 224 ASP A C 1
ATOM 1712 O O . ASP A 1 224 ? -2.044 -32.489 -6.600 1.00 96.88 224 ASP A O 1
ATOM 1716 N N . GLU A 1 225 ? -2.148 -31.199 -8.436 1.00 95.62 225 GLU A N 1
ATOM 1717 C CA . GLU A 1 225 ? -0.730 -30.798 -8.412 1.00 95.62 225 GLU A CA 1
ATOM 1718 C C . GLU A 1 225 ? -0.362 -30.032 -7.136 1.00 95.62 225 GLU A C 1
ATOM 1720 O O . GLU A 1 225 ? 0.740 -30.195 -6.610 1.00 95.62 225 GLU A O 1
ATOM 1725 N N . LEU A 1 226 ? -1.287 -29.224 -6.610 1.00 96.62 226 LEU A N 1
ATOM 1726 C CA . LEU A 1 226 ? -1.092 -28.472 -5.368 1.00 96.62 226 LEU A CA 1
ATOM 1727 C C . LEU A 1 226 ? -1.427 -29.269 -4.095 1.00 96.62 226 LEU A C 1
ATOM 1729 O O . LEU A 1 226 ? -1.246 -28.749 -2.993 1.00 96.62 226 LEU A O 1
ATOM 1733 N N . GLY A 1 227 ? -1.924 -30.506 -4.213 1.00 97.44 227 GLY A N 1
ATOM 1734 C CA . GLY A 1 227 ? -2.334 -31.326 -3.067 1.00 97.44 227 GLY A CA 1
ATOM 1735 C C . GLY A 1 227 ? -3.531 -30.758 -2.291 1.00 97.44 227 GLY A C 1
ATOM 1736 O O . GLY A 1 227 ? -3.626 -30.938 -1.076 1.00 97.44 227 GLY A O 1
ATOM 1737 N N . VAL A 1 228 ? -4.434 -30.045 -2.969 1.00 98.06 228 VAL A N 1
ATOM 1738 C CA . VAL A 1 228 ? -5.582 -29.370 -2.349 1.00 98.06 228 VAL A CA 1
ATOM 1739 C C . VAL A 1 228 ? -6.714 -30.349 -2.027 1.00 98.06 228 VAL A C 1
ATOM 1741 O O . VAL A 1 228 ? -7.211 -31.072 -2.890 1.00 98.06 228 VAL A O 1
ATOM 1744 N N . ARG A 1 229 ? -7.217 -30.306 -0.785 1.00 98.31 229 ARG A N 1
ATOM 1745 C CA . ARG A 1 229 ? -8.424 -31.039 -0.362 1.00 98.31 229 ARG A CA 1
ATOM 1746 C C . ARG A 1 229 ? -9.691 -30.289 -0.775 1.00 98.31 229 ARG A C 1
ATOM 1748 O O . ARG A 1 229 ? -10.220 -29.485 -0.010 1.00 98.31 229 ARG A O 1
ATOM 1755 N N . ARG A 1 230 ? -10.185 -30.550 -1.990 1.00 98.12 230 ARG A N 1
ATOM 1756 C CA . ARG A 1 230 ? -11.329 -29.837 -2.604 1.00 98.12 230 ARG A CA 1
ATOM 1757 C C . ARG A 1 230 ? -12.638 -29.909 -1.806 1.00 98.12 230 ARG A C 1
ATOM 1759 O O . ARG A 1 230 ? -13.506 -29.056 -1.970 1.00 98.12 230 ARG A O 1
ATOM 1766 N N . ASP A 1 231 ? -12.811 -30.935 -0.979 1.00 97.94 231 ASP A N 1
ATOM 1767 C CA . ASP A 1 231 ? -14.022 -31.175 -0.195 1.00 97.94 231 ASP A CA 1
ATOM 1768 C C . ASP A 1 231 ? -14.078 -30.362 1.107 1.00 97.94 231 ASP A C 1
ATOM 1770 O O . ASP A 1 231 ? -15.158 -30.227 1.694 1.00 97.94 231 ASP A O 1
ATOM 1774 N N . ARG A 1 232 ? -12.955 -29.783 1.555 1.00 96.94 232 ARG A N 1
ATOM 1775 C CA . ARG A 1 232 ? -12.909 -29.062 2.829 1.00 96.94 232 ARG A CA 1
ATOM 1776 C C . ARG A 1 232 ? -13.749 -27.777 2.787 1.00 96.94 232 ARG A C 1
ATOM 1778 O O . ARG A 1 232 ? -13.711 -27.041 1.798 1.00 96.94 232 ARG A O 1
ATOM 1785 N N . PRO A 1 233 ? -14.442 -27.434 3.883 1.00 98.31 233 PRO A N 1
ATOM 1786 C CA . PRO A 1 233 ? -14.969 -26.091 4.052 1.00 98.31 233 PRO A CA 1
ATOM 1787 C C . PRO A 1 233 ? -13.817 -25.109 4.312 1.00 98.31 233 PRO A C 1
ATOM 1789 O O . PRO A 1 233 ? -12.888 -25.403 5.072 1.00 98.31 233 PRO A O 1
ATOM 1792 N N . LEU A 1 234 ? -13.907 -23.930 3.702 1.00 98.62 234 LEU A N 1
ATOM 1793 C CA . LEU A 1 234 ? -13.001 -22.804 3.920 1.00 98.62 234 LEU A CA 1
ATOM 1794 C C . LEU A 1 234 ? -13.818 -21.510 3.935 1.00 98.62 234 LEU A C 1
ATOM 1796 O O . LEU A 1 234 ? -14.628 -21.277 3.040 1.00 98.62 234 LEU A O 1
ATOM 1800 N N . LEU A 1 235 ? -13.628 -20.666 4.942 1.00 98.69 235 LEU A N 1
ATOM 1801 C CA . LEU A 1 235 ? -14.196 -19.323 4.970 1.00 98.69 235 LEU A CA 1
ATOM 1802 C C . LEU A 1 235 ? -13.160 -18.333 4.433 1.00 98.69 235 LEU A C 1
ATOM 1804 O O . LEU A 1 235 ? -12.030 -18.296 4.912 1.00 98.69 235 LEU A O 1
ATOM 1808 N N . VAL A 1 236 ? -13.541 -17.539 3.436 1.00 98.69 236 VAL A N 1
ATOM 1809 C CA . VAL A 1 236 ? -12.661 -16.559 2.791 1.00 98.69 236 VAL A CA 1
ATOM 1810 C C . VAL A 1 236 ? -13.298 -15.181 2.879 1.00 98.69 236 VAL A C 1
ATOM 1812 O O . VAL A 1 236 ? -14.368 -14.944 2.321 1.00 98.69 236 VAL A O 1
ATOM 1815 N N . TYR A 1 237 ? -12.636 -14.247 3.550 1.00 98.62 237 TYR A N 1
ATOM 1816 C CA . TYR A 1 237 ? -13.025 -12.841 3.535 1.00 98.62 237 TYR A CA 1
ATOM 1817 C C . TYR A 1 237 ? -12.252 -12.064 2.480 1.00 98.62 237 TYR A C 1
ATOM 1819 O O . TYR A 1 237 ? -11.043 -12.234 2.348 1.00 98.62 237 TYR A O 1
ATOM 1827 N N . THR A 1 238 ? -12.903 -11.127 1.798 1.00 98.44 238 THR A N 1
ATOM 1828 C CA . THR A 1 238 ? -12.192 -10.143 0.968 1.00 98.44 238 THR A CA 1
ATOM 1829 C C . THR A 1 238 ? -12.410 -8.742 1.495 1.00 98.44 238 THR A C 1
ATOM 1831 O O . THR A 1 238 ? -13.534 -8.376 1.841 1.00 98.44 238 THR A O 1
ATOM 1834 N N . TRP A 1 239 ? -11.349 -7.941 1.553 1.00 98.12 239 TRP A N 1
ATOM 1835 C CA . TRP A 1 239 ? -11.427 -6.585 2.095 1.00 98.12 239 TRP A CA 1
ATOM 1836 C C . TRP A 1 239 ? -10.409 -5.626 1.465 1.00 98.12 239 TRP A C 1
ATOM 1838 O O . TRP A 1 239 ? -9.588 -6.017 0.630 1.00 98.12 239 TRP A O 1
ATOM 1848 N N . GLY A 1 240 ? -10.518 -4.340 1.808 1.00 97.00 240 GLY A N 1
ATOM 1849 C CA . GLY A 1 240 ? -9.680 -3.259 1.292 1.00 97.00 240 GLY A CA 1
ATOM 1850 C C . GLY A 1 240 ? -8.935 -2.525 2.401 1.00 97.00 240 GLY A C 1
ATOM 1851 O O . GLY A 1 240 ? -9.601 -2.013 3.300 1.00 97.00 240 GLY A O 1
ATOM 1852 N N . LYS A 1 241 ? -7.598 -2.417 2.315 1.00 95.06 241 LYS A N 1
ATOM 1853 C CA . LYS A 1 241 ? -6.766 -1.715 3.319 1.00 95.06 241 LYS A CA 1
ATOM 1854 C C . LYS A 1 241 ? -7.130 -0.234 3.482 1.00 95.06 241 LYS A C 1
ATOM 1856 O O . LYS A 1 241 ? -7.057 0.296 4.578 1.00 95.06 241 LYS A O 1
ATOM 1861 N N . ALA A 1 242 ? -7.613 0.409 2.420 1.00 90.75 242 ALA A N 1
ATOM 1862 C CA . ALA A 1 242 ? -8.069 1.799 2.462 1.00 90.75 242 ALA A CA 1
ATOM 1863 C C . ALA A 1 242 ? -9.451 1.980 3.120 1.00 90.75 242 ALA A C 1
ATOM 1865 O O . ALA A 1 242 ? -9.826 3.099 3.446 1.00 90.75 242 ALA A O 1
ATOM 1866 N N . LEU A 1 243 ? -10.237 0.907 3.267 1.00 92.69 243 LEU A N 1
ATOM 1867 C CA . LEU A 1 243 ? -11.602 0.969 3.811 1.00 92.69 243 LEU A CA 1
ATOM 1868 C C . LEU A 1 243 ? -11.718 0.347 5.204 1.00 92.69 243 LEU A C 1
ATOM 1870 O O . LEU A 1 243 ? -12.682 0.606 5.919 1.00 92.69 243 LEU A O 1
ATOM 1874 N N . ARG A 1 244 ? -10.769 -0.508 5.588 1.00 94.12 244 ARG A N 1
ATOM 1875 C CA . ARG A 1 244 ? -10.714 -1.140 6.907 1.00 94.12 244 ARG A CA 1
ATOM 1876 C C . ARG A 1 244 ? -9.274 -1.112 7.394 1.00 94.12 244 ARG A C 1
ATOM 1878 O O . ARG A 1 244 ? -8.380 -1.489 6.649 1.00 94.12 244 ARG A O 1
ATOM 1885 N N . LYS A 1 245 ? -9.074 -0.727 8.656 1.00 89.69 245 LYS A N 1
ATOM 1886 C CA . LYS A 1 245 ? -7.741 -0.626 9.272 1.00 89.69 245 LYS A CA 1
ATOM 1887 C C . LYS A 1 245 ? -7.086 -1.983 9.567 1.00 89.69 245 LYS A C 1
ATOM 1889 O O . LYS A 1 245 ? -5.875 -2.053 9.714 1.00 89.69 245 LYS A O 1
ATOM 1894 N N . ALA A 1 246 ? -7.872 -3.056 9.662 1.00 94.00 246 ALA A N 1
ATOM 1895 C CA . ALA A 1 246 ? -7.375 -4.378 10.028 1.00 94.00 246 ALA A CA 1
ATOM 1896 C C . ALA A 1 246 ? -8.134 -5.508 9.323 1.00 94.00 246 ALA A C 1
ATOM 1898 O O . ALA A 1 246 ? -9.285 -5.345 8.890 1.00 94.00 246 ALA A O 1
ATOM 1899 N N . ALA A 1 247 ? -7.476 -6.669 9.264 1.00 95.62 247 ALA A N 1
ATOM 1900 C CA . ALA A 1 247 ? -8.080 -7.918 8.825 1.00 95.62 247 ALA A CA 1
ATOM 1901 C C . ALA A 1 247 ? -9.284 -8.297 9.713 1.00 95.62 247 ALA A C 1
ATOM 1903 O O . ALA A 1 247 ? -9.374 -7.860 10.865 1.00 95.62 247 ALA A O 1
ATOM 1904 N N . PRO A 1 248 ? -10.232 -9.103 9.204 1.00 96.81 248 PRO A N 1
ATOM 1905 C CA . PRO A 1 248 ? -11.317 -9.651 10.017 1.00 96.81 248 PRO A CA 1
ATOM 1906 C C . PRO A 1 248 ? -10.767 -10.395 11.237 1.00 96.81 248 PRO A C 1
ATOM 1908 O O . PRO A 1 248 ? -9.830 -11.176 11.105 1.00 96.81 248 PRO A O 1
ATOM 1911 N N . GLY A 1 249 ? -11.341 -10.155 12.419 1.00 96.75 249 GLY A N 1
ATOM 1912 C CA . GLY A 1 249 ? -10.801 -10.685 13.679 1.00 96.75 249 GLY A CA 1
ATOM 1913 C C . GLY A 1 249 ? -10.854 -12.212 13.807 1.00 96.75 249 GLY A C 1
ATOM 1914 O O . GLY A 1 249 ? -10.143 -12.778 14.628 1.00 96.75 249 GLY A O 1
ATOM 1915 N N . ASP A 1 250 ? -11.675 -12.877 12.996 1.00 97.56 250 ASP A N 1
ATOM 1916 C CA . ASP A 1 250 ? -11.777 -14.333 12.889 1.00 97.56 250 ASP A CA 1
ATOM 1917 C C . ASP A 1 250 ? -10.894 -14.930 11.777 1.00 97.56 250 ASP A C 1
ATOM 1919 O O . ASP A 1 250 ? -10.909 -16.141 11.572 1.00 97.56 250 ASP A O 1
ATOM 1923 N N . SER A 1 251 ? -10.135 -14.108 11.046 1.00 97.94 251 SER A N 1
ATOM 1924 C CA . SER A 1 251 ? -9.201 -14.562 10.013 1.00 97.94 251 SER A CA 1
ATOM 1925 C C . SER A 1 251 ? -7.905 -15.082 10.637 1.00 97.94 251 SER A C 1
ATOM 1927 O O . SER A 1 251 ? -7.180 -14.334 11.284 1.00 97.94 251 SER A O 1
ATOM 1929 N N . GLU A 1 252 ? -7.542 -16.331 10.350 1.00 98.38 252 GLU A N 1
ATOM 1930 C CA . GLU A 1 252 ? -6.302 -16.954 10.840 1.00 98.38 252 GLU A CA 1
ATOM 1931 C C . GLU A 1 252 ? -5.068 -16.502 10.044 1.00 98.38 252 GLU A C 1
ATOM 1933 O O . GLU A 1 252 ? -3.946 -16.518 10.552 1.00 98.38 252 GLU A O 1
ATOM 1938 N N . HIS A 1 253 ? -5.257 -16.094 8.784 1.00 97.56 253 HIS A N 1
ATOM 1939 C CA . HIS A 1 253 ? -4.186 -15.557 7.944 1.00 97.56 253 HIS A CA 1
ATOM 1940 C C . HIS A 1 253 ? -4.717 -14.571 6.898 1.00 97.56 253 HIS A C 1
ATOM 1942 O O . HIS A 1 253 ? -5.772 -14.812 6.311 1.00 97.56 253 HIS A O 1
ATOM 1948 N N . ASN A 1 254 ? -3.986 -13.480 6.647 1.00 98.00 254 ASN A N 1
ATOM 1949 C CA . ASN A 1 254 ? -4.314 -12.503 5.607 1.00 98.00 254 ASN A CA 1
ATOM 1950 C C . ASN A 1 254 ? -3.304 -12.573 4.455 1.00 98.00 254 ASN A C 1
ATOM 1952 O O . ASN A 1 254 ? -2.106 -12.426 4.681 1.00 98.00 254 ASN A O 1
ATOM 1956 N N . PHE A 1 255 ? -3.795 -12.713 3.227 1.00 97.50 255 PHE A N 1
ATOM 1957 C CA . PHE A 1 255 ? -2.988 -12.690 2.010 1.00 97.50 255 PHE A CA 1
ATOM 1958 C C . PHE A 1 255 ? -3.129 -11.350 1.283 1.00 97.50 255 PHE A C 1
ATOM 1960 O O . PHE A 1 255 ? -4.242 -10.908 0.984 1.00 97.50 255 PHE A O 1
ATOM 1967 N N . ASN A 1 256 ? -1.998 -10.728 0.940 1.00 95.38 256 ASN A N 1
ATOM 1968 C CA . ASN A 1 256 ? -1.978 -9.500 0.153 1.00 95.38 256 ASN A CA 1
ATOM 1969 C C . ASN A 1 256 ? -2.115 -9.817 -1.344 1.00 95.38 256 ASN A C 1
ATOM 1971 O O . ASN A 1 256 ? -1.199 -10.344 -1.971 1.00 95.38 256 ASN A O 1
ATOM 1975 N N . ALA A 1 257 ? -3.272 -9.488 -1.918 1.00 96.44 257 ALA A N 1
ATOM 1976 C CA . ALA A 1 257 ? -3.538 -9.509 -3.357 1.00 96.44 257 ALA A CA 1
ATOM 1977 C C . ALA A 1 257 ? -3.255 -8.146 -4.022 1.00 96.44 257 ALA A C 1
ATOM 1979 O O . ALA A 1 257 ? -3.550 -7.957 -5.201 1.00 96.44 257 ALA A O 1
ATOM 1980 N N . GLY A 1 258 ? -2.718 -7.172 -3.278 1.00 91.00 258 GLY A N 1
ATOM 1981 C CA . GLY A 1 258 ? -2.226 -5.895 -3.800 1.00 91.00 258 GLY A CA 1
ATOM 1982 C C . GLY A 1 258 ? -1.102 -6.065 -4.821 1.00 91.00 258 GLY A C 1
ATOM 1983 O O . GLY A 1 258 ? -1.099 -5.353 -5.812 1.00 91.00 258 GLY A O 1
ATOM 1984 N N . ILE A 1 259 ? -0.264 -7.090 -4.668 1.00 83.62 259 ILE A N 1
ATOM 1985 C CA . ILE A 1 259 ? 0.846 -7.367 -5.593 1.00 83.62 259 ILE A CA 1
ATOM 1986 C C . ILE A 1 259 ? 0.400 -7.876 -6.975 1.00 83.62 259 ILE A C 1
ATOM 1988 O O . ILE A 1 259 ? 1.201 -7.965 -7.903 1.00 83.62 259 ILE A O 1
ATOM 1992 N N . LEU A 1 260 ? -0.866 -8.279 -7.116 1.00 89.31 260 LEU A N 1
ATOM 1993 C CA . LEU A 1 260 ? -1.396 -8.813 -8.367 1.00 89.31 260 LEU A CA 1
ATOM 1994 C C . LEU A 1 260 ? -1.762 -7.659 -9.304 1.00 89.31 260 LEU A C 1
ATOM 1996 O O . LEU A 1 260 ? -2.259 -6.617 -8.864 1.00 89.31 260 LEU A O 1
ATOM 2000 N N . ASN A 1 261 ? -1.581 -7.854 -10.608 1.00 84.38 261 ASN A N 1
ATOM 2001 C CA . ASN A 1 261 ? -2.141 -6.950 -11.605 1.00 84.38 261 ASN A CA 1
ATOM 2002 C C . ASN A 1 261 ? -3.555 -7.423 -11.965 1.00 84.38 261 ASN A C 1
ATOM 2004 O O . ASN A 1 261 ? -3.777 -8.606 -12.178 1.00 84.38 261 ASN A O 1
ATOM 2008 N N . GLY A 1 262 ? -4.516 -6.503 -11.987 1.00 80.88 262 GLY A N 1
ATOM 2009 C CA . GLY A 1 262 ? -5.884 -6.766 -12.452 1.00 80.88 262 GLY A CA 1
ATOM 2010 C C . GLY A 1 262 ? -6.342 -5.773 -13.517 1.00 80.88 262 GLY A C 1
ATOM 2011 O O . GLY A 1 262 ? -7.540 -5.655 -13.767 1.00 80.88 262 GLY A O 1
ATOM 2012 N N . ARG A 1 263 ? -5.410 -4.989 -14.074 1.00 82.19 263 ARG A N 1
ATOM 2013 C CA . ARG A 1 263 ? -5.663 -4.054 -15.171 1.00 82.19 263 ARG A CA 1
ATOM 2014 C C . ARG A 1 263 ? -5.500 -4.795 -16.492 1.00 82.19 263 ARG A C 1
ATOM 2016 O O . ARG A 1 263 ? -4.590 -5.604 -16.628 1.00 82.19 263 ARG A O 1
ATOM 2023 N N . GLY A 1 264 ? -6.358 -4.480 -17.454 1.00 80.06 264 GLY A N 1
ATOM 2024 C CA . GLY A 1 264 ? -6.275 -5.023 -18.801 1.00 80.06 264 GLY A CA 1
ATOM 2025 C C . GLY A 1 264 ? -7.598 -5.591 -19.314 1.00 80.06 264 GLY A C 1
ATOM 2026 O O . GLY A 1 264 ? -8.662 -5.266 -18.787 1.00 80.06 264 GLY A O 1
ATOM 2027 N N . GLY A 1 265 ? -7.524 -6.391 -20.379 1.00 76.94 265 GLY A N 1
ATOM 2028 C CA . GLY A 1 265 ? -8.609 -7.173 -20.981 1.00 76.94 265 GLY A CA 1
ATOM 2029 C C . GLY A 1 265 ? -9.910 -6.430 -21.283 1.00 76.94 265 GLY A C 1
ATOM 2030 O O . GLY A 1 265 ? -10.970 -7.039 -21.226 1.00 76.94 265 GLY A O 1
ATOM 2031 N N . GLY A 1 266 ? -9.872 -5.112 -21.514 1.00 81.69 266 GLY A N 1
ATOM 2032 C CA . GLY A 1 266 ? -11.079 -4.310 -21.756 1.00 81.69 266 GLY A CA 1
ATOM 2033 C C . GLY A 1 266 ? -12.025 -4.168 -20.554 1.00 81.69 266 GLY A C 1
ATOM 2034 O O . GLY A 1 266 ? -13.116 -3.621 -20.708 1.00 81.69 266 GLY A O 1
ATOM 2035 N N . ALA A 1 267 ? -11.631 -4.616 -19.356 1.00 88.44 267 ALA A N 1
ATOM 2036 C CA . ALA A 1 267 ? -12.477 -4.521 -18.173 1.00 88.44 267 ALA A CA 1
ATOM 2037 C C . ALA A 1 267 ? -12.609 -3.062 -17.710 1.00 88.44 267 ALA A C 1
ATOM 2039 O O . ALA A 1 267 ? -11.623 -2.410 -17.344 1.00 88.44 267 ALA A O 1
ATOM 2040 N N . ASP A 1 268 ? -13.839 -2.550 -17.653 1.00 91.19 268 ASP A N 1
ATOM 2041 C CA . ASP A 1 268 ? -14.108 -1.236 -17.076 1.00 91.19 268 ASP A CA 1
ATOM 2042 C C . ASP A 1 268 ? -14.062 -1.315 -15.546 1.00 91.19 268 ASP A C 1
ATOM 2044 O O . ASP A 1 268 ? -15.074 -1.503 -14.875 1.00 91.19 268 ASP A O 1
ATOM 2048 N N . LEU A 1 269 ? -12.876 -1.117 -14.968 1.00 88.44 269 LEU A N 1
ATOM 2049 C CA . LEU A 1 269 ? -12.663 -1.150 -13.515 1.00 88.44 269 LEU A CA 1
ATOM 2050 C C . LEU A 1 269 ? -13.444 -0.068 -12.740 1.00 88.44 269 LEU A C 1
ATOM 2052 O O . LEU A 1 269 ? -13.424 -0.058 -11.506 1.00 88.44 269 LEU A O 1
ATOM 2056 N N . LYS A 1 270 ? -14.125 0.872 -13.414 1.00 88.81 270 LYS A N 1
ATOM 2057 C CA . LYS A 1 270 ? -15.061 1.784 -12.744 1.00 88.81 270 LYS A CA 1
ATOM 2058 C C . LYS A 1 270 ? -16.389 1.091 -12.476 1.00 88.81 270 LYS A C 1
ATOM 2060 O O . LYS A 1 270 ? -16.866 1.165 -11.345 1.00 88.81 270 LYS A O 1
ATOM 2065 N N . SER A 1 271 ? -16.958 0.379 -13.443 1.00 94.56 271 SER A N 1
ATOM 2066 C CA . SER A 1 271 ? -18.255 -0.296 -13.297 1.00 94.56 271 SER A CA 1
ATOM 2067 C C . SER A 1 271 ? -18.147 -1.755 -12.837 1.00 94.56 271 SER A C 1
ATOM 2069 O O . SER A 1 271 ? -18.977 -2.207 -12.049 1.00 94.56 271 SER A O 1
ATOM 2071 N N . MET A 1 272 ? -17.088 -2.457 -13.231 1.00 95.50 272 MET A N 1
ATOM 2072 C CA . MET A 1 272 ? -16.845 -3.865 -12.922 1.00 95.50 272 MET A CA 1
ATOM 2073 C C . MET A 1 272 ? -16.109 -4.034 -11.587 1.00 95.50 272 MET A C 1
ATOM 2075 O O . MET A 1 272 ? -15.439 -3.130 -11.088 1.00 95.50 272 MET A O 1
ATOM 2079 N N . ASN A 1 273 ? -16.258 -5.207 -10.980 1.00 96.81 273 ASN A N 1
ATOM 2080 C CA . ASN A 1 273 ? -15.576 -5.622 -9.754 1.00 96.81 273 ASN A CA 1
ATOM 2081 C C . ASN A 1 273 ? -15.047 -7.061 -9.924 1.00 96.81 273 ASN A C 1
ATOM 2083 O O . ASN A 1 273 ? -15.258 -7.672 -10.966 1.00 96.81 273 ASN A O 1
ATOM 2087 N N . GLY A 1 274 ? -14.361 -7.617 -8.924 1.00 96.75 274 GLY A N 1
ATOM 2088 C CA . GLY A 1 274 ? -13.767 -8.956 -9.032 1.00 96.75 274 GLY A CA 1
ATOM 2089 C C . GLY A 1 274 ? -14.759 -10.121 -9.145 1.00 96.75 274 GLY A C 1
ATOM 2090 O O . GLY A 1 274 ? -14.316 -11.256 -9.272 1.00 96.75 274 GLY A O 1
ATOM 2091 N N . LEU A 1 275 ? -16.074 -9.880 -9.096 1.00 96.94 275 LEU A N 1
ATOM 2092 C CA . LEU A 1 275 ? -17.083 -10.906 -9.386 1.00 96.94 275 LEU A CA 1
ATOM 2093 C C . LEU A 1 275 ? -17.247 -11.159 -10.888 1.00 96.94 275 LEU A C 1
ATOM 2095 O O . LEU A 1 275 ? -17.770 -12.203 -11.261 1.00 96.94 275 LEU A O 1
ATOM 2099 N N . TRP A 1 276 ? -16.825 -10.214 -11.728 1.00 96.25 276 TRP A N 1
ATOM 2100 C CA . TRP A 1 276 ? -16.902 -10.338 -13.178 1.00 96.25 276 TRP A CA 1
ATOM 2101 C C . TRP A 1 276 ? -15.795 -11.248 -13.698 1.00 96.25 276 TRP A C 1
ATOM 2103 O O . TRP A 1 276 ? -14.637 -11.108 -13.288 1.00 96.25 276 TRP A O 1
ATOM 2113 N N . ASP A 1 277 ? -16.151 -12.153 -14.608 1.00 94.75 277 ASP A N 1
ATOM 2114 C CA . ASP A 1 277 ? -15.216 -13.132 -15.161 1.00 94.75 277 ASP A CA 1
ATOM 2115 C C . ASP A 1 277 ? -14.070 -12.437 -15.906 1.00 94.75 277 ASP A C 1
ATOM 2117 O O . ASP A 1 277 ? -12.928 -12.848 -15.768 1.00 94.75 277 ASP A O 1
ATOM 2121 N N . GLU A 1 278 ? -14.312 -11.301 -16.564 1.00 93.50 278 GLU A N 1
ATOM 2122 C CA . GLU A 1 278 ? -13.272 -10.506 -17.227 1.00 93.50 278 GLU A CA 1
ATOM 2123 C C . GLU A 1 278 ? -12.220 -9.988 -16.233 1.00 93.50 278 GLU A C 1
ATOM 2125 O O . GLU A 1 278 ? -11.017 -10.024 -16.494 1.00 93.50 278 GLU A O 1
ATOM 2130 N N . VAL A 1 279 ? -12.654 -9.542 -15.047 1.00 94.62 279 VAL A N 1
ATOM 2131 C CA . VAL A 1 279 ? -11.736 -9.092 -13.988 1.00 94.62 279 VAL A CA 1
ATOM 2132 C C . VAL A 1 279 ? -11.000 -10.284 -13.374 1.00 94.62 279 VAL A C 1
ATOM 2134 O O . VAL A 1 279 ? -9.827 -10.156 -13.023 1.00 94.62 279 VAL A O 1
ATOM 2137 N N . GLN A 1 280 ? -11.658 -11.440 -13.254 1.00 96.06 280 GLN A N 1
ATOM 2138 C CA . GLN A 1 280 ? -11.018 -12.677 -12.802 1.00 96.06 280 GLN A CA 1
ATOM 2139 C C . GLN A 1 280 ? -9.959 -13.148 -13.794 1.00 96.06 280 GLN A C 1
ATOM 2141 O O . GLN A 1 280 ? -8.833 -13.395 -13.373 1.00 96.06 280 GLN A O 1
ATOM 2146 N N . SER A 1 281 ? -10.263 -13.174 -15.090 1.00 92.00 281 SER A N 1
ATOM 2147 C CA . SER A 1 281 ? -9.316 -13.535 -16.144 1.00 92.00 281 SER A CA 1
ATOM 2148 C C . SER A 1 281 ? -8.105 -12.609 -16.153 1.00 92.00 281 SER A C 1
ATOM 2150 O O . SER A 1 281 ? -6.985 -13.105 -16.159 1.00 92.00 281 SER A O 1
ATOM 2152 N N . ASN A 1 282 ? -8.298 -11.291 -16.024 1.00 89.12 282 ASN A N 1
ATOM 2153 C CA . ASN A 1 282 ? -7.190 -10.332 -15.920 1.00 89.12 282 ASN A CA 1
ATOM 2154 C C . ASN A 1 282 ? -6.281 -10.582 -14.711 1.00 89.12 282 ASN A C 1
ATOM 2156 O O . ASN A 1 282 ? -5.062 -10.434 -14.789 1.00 89.12 282 ASN A O 1
ATOM 2160 N N . VAL A 1 283 ? -6.877 -10.914 -13.564 1.00 93.38 283 VAL A N 1
ATOM 2161 C CA . VAL A 1 283 ? -6.114 -11.209 -12.347 1.00 93.38 283 VAL A CA 1
ATOM 2162 C C . VAL A 1 283 ? -5.406 -12.556 -12.470 1.00 93.38 283 VAL A C 1
ATOM 2164 O O . VAL A 1 283 ? -4.249 -12.661 -12.073 1.00 93.38 283 VAL A O 1
ATOM 2167 N N . ALA A 1 284 ? -6.061 -13.561 -13.052 1.00 93.75 284 ALA A N 1
ATOM 2168 C CA . ALA A 1 284 ? -5.486 -14.878 -13.288 1.00 93.75 284 ALA A CA 1
ATOM 2169 C C . ALA A 1 284 ? -4.322 -14.820 -14.286 1.00 93.75 284 ALA A C 1
ATOM 2171 O O . ALA A 1 284 ? -3.317 -15.494 -14.081 1.00 93.75 284 ALA A O 1
ATOM 2172 N N . SER A 1 285 ? -4.429 -13.997 -15.333 1.00 86.69 285 SER A N 1
ATOM 2173 C CA . SER A 1 285 ? -3.397 -13.828 -16.363 1.00 86.69 285 SER A CA 1
ATOM 2174 C C . SER A 1 285 ? -2.186 -13.025 -15.884 1.00 86.69 285 SER A C 1
ATOM 2176 O O . SER A 1 285 ? -1.206 -12.887 -16.613 1.00 86.69 285 SER A O 1
ATOM 2178 N N . CYS A 1 286 ? -2.223 -12.468 -14.671 1.00 87.81 286 CYS A N 1
ATOM 2179 C CA . CYS A 1 286 ? -1.050 -11.847 -14.074 1.00 87.81 286 CYS A CA 1
ATOM 2180 C C . CYS A 1 286 ? 0.052 -12.901 -13.886 1.00 87.81 286 CYS A C 1
ATOM 2182 O O . CYS A 1 286 ? -0.167 -13.912 -13.223 1.00 87.81 286 CYS A O 1
ATOM 2184 N N . GLY A 1 287 ? 1.268 -12.636 -14.378 1.00 79.25 287 GLY A N 1
ATOM 2185 C CA . GLY A 1 287 ? 2.393 -13.582 -14.278 1.00 79.25 287 GLY A CA 1
ATOM 2186 C C . GLY A 1 287 ? 2.758 -14.002 -12.844 1.00 79.25 287 GLY A C 1
ATOM 2187 O O . GLY A 1 287 ? 3.345 -15.060 -12.632 1.00 79.25 287 GLY A O 1
ATOM 2188 N N . LEU A 1 288 ? 2.368 -13.217 -11.832 1.00 83.00 288 LEU A N 1
ATOM 2189 C CA . LEU A 1 288 ? 2.553 -13.567 -10.419 1.00 83.00 288 LEU A CA 1
ATOM 2190 C C . LEU A 1 288 ? 1.452 -14.479 -9.862 1.00 83.00 288 LEU A C 1
ATOM 2192 O O . LEU A 1 288 ? 1.663 -15.126 -8.833 1.00 83.00 288 LEU A O 1
ATOM 2196 N N . PHE A 1 289 ? 0.288 -14.542 -10.508 1.00 92.56 289 PHE A N 1
ATOM 2197 C CA . PHE A 1 289 ? -0.888 -15.228 -9.984 1.00 92.56 289 PHE A CA 1
ATOM 2198 C C . PHE A 1 289 ? -0.685 -16.738 -9.792 1.00 92.56 289 PHE A C 1
ATOM 2200 O O . PHE A 1 289 ? -0.993 -17.209 -8.694 1.00 92.56 289 PHE A O 1
ATOM 2207 N N . PRO A 1 290 ? -0.099 -17.507 -10.740 1.00 90.81 290 PRO A N 1
ATOM 2208 C CA . PRO A 1 290 ? 0.135 -18.942 -10.538 1.00 90.81 290 PRO A CA 1
ATOM 2209 C C . PRO A 1 290 ? 1.008 -19.244 -9.309 1.00 90.81 290 PRO A C 1
ATOM 2211 O O . PRO A 1 290 ? 0.736 -20.165 -8.533 1.00 90.81 290 PRO A O 1
ATOM 2214 N N . ARG A 1 291 ? 2.043 -18.428 -9.072 1.00 83.06 291 ARG A N 1
ATOM 2215 C CA . ARG A 1 291 ? 2.913 -18.565 -7.894 1.00 83.06 291 ARG A CA 1
ATOM 2216 C C . ARG A 1 291 ? 2.188 -18.159 -6.613 1.00 83.06 291 ARG A C 1
ATOM 2218 O O . ARG A 1 291 ? 2.304 -18.843 -5.597 1.00 83.06 291 ARG A O 1
ATOM 2225 N N . TRP A 1 292 ? 1.433 -17.064 -6.664 1.00 93.19 292 TRP A N 1
ATOM 2226 C CA . TRP A 1 292 ? 0.660 -16.572 -5.529 1.00 93.19 292 TRP A CA 1
ATOM 2227 C C . TRP A 1 292 ? -0.394 -17.591 -5.081 1.00 93.19 292 TRP A C 1
ATOM 2229 O O . TRP A 1 292 ? -0.448 -17.928 -3.900 1.00 93.19 292 TRP A O 1
ATOM 2239 N N . ILE A 1 293 ? -1.171 -18.155 -6.013 1.00 97.69 293 ILE A N 1
ATOM 2240 C CA . ILE A 1 293 ? -2.232 -19.118 -5.690 1.00 97.69 293 ILE A CA 1
ATOM 2241 C C . ILE A 1 293 ? -1.664 -20.436 -5.152 1.00 97.69 293 ILE A C 1
ATOM 2243 O O . ILE A 1 293 ? -2.215 -20.996 -4.203 1.00 97.69 293 ILE A O 1
ATOM 2247 N N . SER A 1 294 ? -0.513 -20.877 -5.673 1.00 94.31 294 SER A N 1
ATOM 2248 C CA . SER A 1 294 ? 0.219 -22.038 -5.154 1.00 94.31 294 SER A CA 1
ATOM 2249 C C . SER A 1 294 ? 0.628 -21.837 -3.693 1.00 94.31 294 SER A C 1
ATOM 2251 O O . SER A 1 294 ? 0.433 -22.721 -2.861 1.00 94.31 294 SER A O 1
ATOM 2253 N N . MET A 1 295 ? 1.143 -20.650 -3.362 1.00 95.94 295 MET A N 1
ATOM 2254 C CA . MET A 1 295 ? 1.536 -20.275 -2.001 1.00 95.94 295 MET A CA 1
ATOM 2255 C C . MET A 1 295 ? 0.333 -20.194 -1.050 1.00 95.94 295 MET A C 1
ATOM 2257 O O . MET A 1 295 ? 0.412 -20.714 0.065 1.00 95.94 295 MET A O 1
ATOM 2261 N N . VAL A 1 296 ? -0.797 -19.634 -1.497 1.00 97.69 296 VAL A N 1
ATOM 2262 C CA . VAL A 1 296 ? -2.049 -19.618 -0.720 1.00 97.69 296 VAL A CA 1
ATOM 2263 C C . VAL A 1 296 ? -2.532 -21.039 -0.424 1.00 97.69 296 VAL A C 1
ATOM 2265 O O . VAL A 1 296 ? -2.755 -21.371 0.741 1.00 97.69 296 VAL A O 1
ATOM 2268 N N . CYS A 1 297 ? -2.638 -21.896 -1.444 1.00 98.19 297 CYS A N 1
ATOM 2269 C CA . CYS A 1 297 ? -3.092 -23.281 -1.286 1.00 98.19 297 CYS A CA 1
ATOM 2270 C C . CYS A 1 297 ? -2.167 -24.076 -0.356 1.00 98.19 297 CYS A C 1
ATOM 2272 O O . CYS A 1 297 ? -2.629 -24.692 0.606 1.00 98.19 297 CYS A O 1
ATOM 2274 N N . ALA A 1 298 ? -0.850 -23.988 -0.570 1.00 94.31 298 ALA A N 1
ATOM 2275 C CA . ALA A 1 298 ? 0.134 -24.641 0.287 1.00 94.31 298 ALA A CA 1
ATOM 2276 C C . ALA A 1 298 ? 0.007 -24.184 1.747 1.00 94.31 298 ALA A C 1
ATOM 2278 O O . ALA A 1 298 ? 0.053 -25.008 2.660 1.00 94.31 298 ALA A O 1
ATOM 2279 N N . LYS A 1 299 ? -0.206 -22.883 1.988 1.00 96.44 299 LYS A N 1
ATOM 2280 C CA . LYS A 1 299 ? -0.377 -22.334 3.339 1.00 96.44 299 LYS A CA 1
ATOM 2281 C C . LYS A 1 299 ? -1.668 -22.823 4.005 1.00 96.44 299 LYS A C 1
ATOM 2283 O O . LYS A 1 299 ? -1.635 -23.184 5.183 1.00 96.44 299 LYS A O 1
ATOM 2288 N N . VAL A 1 300 ? -2.776 -22.866 3.265 1.00 98.06 300 VAL A N 1
ATOM 2289 C CA . VAL A 1 300 ? -4.076 -23.367 3.748 1.00 98.06 300 VAL A CA 1
ATOM 2290 C C . VAL A 1 300 ? -4.011 -24.853 4.102 1.00 98.06 300 VAL A C 1
ATOM 2292 O O . VAL A 1 300 ? -4.546 -25.262 5.137 1.00 98.06 300 VAL A O 1
ATOM 2295 N N . GLU A 1 301 ? -3.347 -25.668 3.283 1.00 98.12 301 GLU A N 1
ATOM 2296 C CA . GLU A 1 301 ? -3.215 -27.100 3.558 1.00 98.12 301 GLU A CA 1
ATOM 2297 C C . GLU A 1 301 ? -2.209 -27.389 4.670 1.00 98.12 301 GLU A C 1
ATOM 2299 O O . GLU A 1 301 ? -2.525 -28.135 5.595 1.00 98.12 301 GLU A O 1
ATOM 2304 N N . HIS A 1 302 ? -1.038 -26.753 4.646 1.00 96.06 302 HIS A N 1
ATOM 2305 C CA . HIS A 1 302 ? 0.016 -27.006 5.626 1.00 96.06 302 HIS A CA 1
ATOM 2306 C C . HIS A 1 302 ? -0.368 -26.568 7.045 1.00 96.06 302 HIS A C 1
ATOM 2308 O O . HIS A 1 302 ? -0.084 -27.275 8.008 1.00 96.06 302 HIS A O 1
ATOM 2314 N N . SER A 1 303 ? -1.008 -25.403 7.190 1.00 97.00 303 SER A N 1
ATOM 2315 C CA . SER A 1 303 ? -1.431 -24.869 8.494 1.00 97.00 303 SER A CA 1
ATOM 2316 C C . SER A 1 303 ? -2.879 -25.231 8.857 1.00 97.00 303 SER A C 1
ATOM 2318 O O . SER A 1 303 ? -3.396 -24.721 9.843 1.00 97.00 303 SER A O 1
ATOM 2320 N N . ASP A 1 304 ? -3.533 -26.085 8.064 1.00 97.88 304 ASP A N 1
ATOM 2321 C CA . ASP A 1 304 ? -4.936 -26.495 8.205 1.00 97.88 304 ASP A CA 1
ATOM 2322 C C . ASP A 1 304 ? -5.942 -25.338 8.411 1.00 97.88 304 ASP A C 1
ATOM 2324 O O . ASP A 1 304 ? -6.961 -25.507 9.083 1.00 97.88 304 ASP A O 1
ATOM 2328 N N . LEU A 1 305 ? -5.711 -24.186 7.769 1.00 97.88 305 LEU A N 1
ATOM 2329 C CA . LEU A 1 305 ? -6.509 -22.964 7.953 1.00 97.88 305 LEU A CA 1
ATOM 2330 C C . LEU A 1 305 ? -7.988 -23.177 7.587 1.00 97.88 305 LEU A C 1
ATOM 2332 O O . LEU A 1 305 ? -8.313 -23.770 6.555 1.00 97.88 305 LEU A O 1
ATOM 2336 N N . LYS A 1 306 ? -8.902 -22.690 8.422 1.00 98.50 306 LYS A N 1
ATOM 2337 C CA . LYS A 1 306 ? -10.364 -22.741 8.243 1.00 98.50 306 LYS A CA 1
ATOM 2338 C C . LYS A 1 306 ? -10.947 -21.392 7.840 1.00 98.50 306 LYS A C 1
ATOM 2340 O O . LYS A 1 306 ? -11.987 -21.366 7.183 1.00 98.50 306 LYS A O 1
ATOM 2345 N N . CYS A 1 307 ? -10.290 -20.299 8.210 1.00 98.69 307 CYS A N 1
ATOM 2346 C CA . CYS A 1 307 ? -10.704 -18.939 7.917 1.00 98.69 307 CYS A CA 1
ATOM 2347 C C . CYS A 1 307 ? -9.508 -18.100 7.467 1.00 98.69 307 CYS A C 1
ATOM 2349 O O . CYS A 1 307 ? -8.546 -17.910 8.210 1.00 98.69 307 CYS A O 1
ATOM 2351 N N . ILE A 1 308 ? -9.573 -17.571 6.251 1.00 98.69 308 ILE A N 1
ATOM 2352 C CA . ILE A 1 308 ? -8.546 -16.688 5.699 1.00 98.69 308 ILE A CA 1
ATOM 2353 C C . ILE A 1 308 ? -9.165 -15.375 5.241 1.00 98.69 308 ILE A C 1
ATOM 2355 O O . ILE A 1 308 ? -10.373 -15.268 5.014 1.00 98.69 308 ILE A O 1
ATOM 2359 N N . SER A 1 309 ? -8.321 -14.375 5.041 1.00 98.62 309 SER A N 1
ATOM 2360 C CA . SER A 1 309 ? -8.706 -13.137 4.386 1.00 98.62 309 SER A CA 1
ATOM 2361 C C . SER A 1 309 ? -7.741 -12.779 3.265 1.00 98.62 309 SER A C 1
ATOM 2363 O O . SER A 1 309 ? -6.576 -13.168 3.267 1.00 98.62 309 SER A O 1
ATOM 2365 N N . ILE A 1 310 ? -8.256 -12.076 2.262 1.00 98.56 310 ILE A N 1
ATOM 2366 C CA . ILE A 1 310 ? -7.505 -11.604 1.106 1.00 98.56 310 ILE A CA 1
ATOM 2367 C C . ILE A 1 310 ? -7.767 -10.106 0.985 1.00 98.56 310 ILE A C 1
ATOM 2369 O O . ILE A 1 310 ? -8.922 -9.678 0.864 1.00 98.56 310 ILE A O 1
ATOM 2373 N N . ASN A 1 311 ? -6.716 -9.291 1.007 1.00 98.12 311 ASN A N 1
ATOM 2374 C CA . ASN A 1 311 ? -6.847 -7.842 0.899 1.00 98.12 311 ASN A CA 1
ATOM 2375 C C . ASN A 1 311 ? -6.217 -7.279 -0.371 1.00 98.12 311 ASN A C 1
ATOM 2377 O O . ASN A 1 311 ? -5.322 -7.853 -0.977 1.00 98.12 311 ASN A O 1
ATOM 2381 N N . CYS A 1 312 ? -6.725 -6.133 -0.800 1.00 96.38 312 CYS A N 1
ATOM 2382 C CA . CYS A 1 312 ? -6.026 -5.250 -1.729 1.00 96.38 312 CYS A CA 1
ATOM 2383 C C . CYS A 1 312 ? -6.270 -3.803 -1.282 1.00 96.38 312 CYS A C 1
ATOM 2385 O O . CYS A 1 312 ? -6.820 -3.581 -0.206 1.00 96.38 312 CYS A O 1
ATOM 2387 N N . THR A 1 313 ? -5.906 -2.798 -2.081 1.00 93.19 313 THR A N 1
ATOM 2388 C CA . THR A 1 313 ? -6.091 -1.384 -1.703 1.00 93.19 313 THR A CA 1
ATOM 2389 C C . THR A 1 313 ? -7.542 -1.053 -1.339 1.00 93.19 313 THR A C 1
ATOM 2391 O O . THR A 1 313 ? -7.825 -0.660 -0.215 1.00 93.19 313 THR A O 1
ATOM 2394 N N . LYS A 1 314 ? -8.486 -1.261 -2.265 1.00 94.62 314 LYS A N 1
ATOM 2395 C CA . LYS A 1 314 ? -9.908 -0.899 -2.080 1.00 94.62 314 LYS A CA 1
ATOM 2396 C C . LYS A 1 314 ? -10.835 -2.092 -1.843 1.00 94.62 314 LYS A C 1
ATOM 2398 O O . LYS A 1 314 ? -12.017 -1.904 -1.603 1.00 94.62 314 LYS A O 1
ATOM 2403 N N . GLY A 1 315 ? -10.327 -3.318 -1.956 1.00 96.69 315 GLY A N 1
ATOM 2404 C CA . GLY A 1 315 ? -11.117 -4.531 -1.728 1.00 96.69 315 GLY A CA 1
ATOM 2405 C C . GLY A 1 315 ? -12.221 -4.805 -2.755 1.00 96.69 315 GLY A C 1
ATOM 2406 O O . GLY A 1 315 ? -13.176 -5.504 -2.436 1.00 96.69 315 GLY A O 1
ATOM 2407 N N . ARG A 1 316 ? -12.132 -4.234 -3.966 1.00 97.12 316 ARG A N 1
ATOM 2408 C CA . ARG A 1 316 ? -13.171 -4.363 -5.009 1.00 97.12 316 ARG A CA 1
ATOM 2409 C C . ARG A 1 316 ? -12.785 -5.254 -6.189 1.00 97.12 316 ARG A C 1
ATOM 2411 O O . ARG A 1 316 ? -13.657 -5.879 -6.774 1.00 97.12 316 ARG A O 1
ATOM 2418 N N . HIS A 1 317 ? -11.503 -5.307 -6.548 1.00 96.75 317 HIS A N 1
ATOM 2419 C CA . HIS A 1 317 ? -11.031 -6.002 -7.755 1.00 96.75 317 HIS A CA 1
ATOM 2420 C C . HIS A 1 317 ? -10.186 -7.222 -7.385 1.00 96.75 317 HIS A C 1
ATOM 2422 O O . HIS A 1 317 ? -10.720 -8.309 -7.226 1.00 96.75 317 HIS A O 1
ATOM 2428 N N . ARG A 1 318 ? -8.884 -7.018 -7.157 1.00 96.69 318 ARG A N 1
ATOM 2429 C CA . ARG A 1 318 ? -7.875 -8.079 -6.998 1.00 96.69 318 ARG A CA 1
ATOM 2430 C C . ARG A 1 318 ? -8.206 -9.114 -5.924 1.00 96.69 318 ARG A C 1
ATOM 2432 O O . ARG A 1 318 ? -8.212 -10.299 -6.216 1.00 96.69 318 ARG A O 1
ATOM 2439 N N . SER A 1 319 ? -8.528 -8.676 -4.706 1.00 97.94 319 SER A N 1
ATOM 2440 C CA . SER A 1 319 ? -8.862 -9.596 -3.613 1.00 97.94 319 SER A CA 1
ATOM 2441 C C . SER A 1 319 ? -10.157 -10.369 -3.854 1.00 97.94 319 SER A C 1
ATOM 2443 O O . SER A 1 319 ? -10.219 -11.551 -3.538 1.00 97.94 319 SER A O 1
ATOM 2445 N N . VAL A 1 320 ? -11.169 -9.718 -4.437 1.00 98.19 320 VAL A N 1
ATOM 2446 C CA . VAL A 1 320 ? -12.449 -10.340 -4.812 1.00 98.19 320 VAL A CA 1
ATOM 2447 C C . VAL A 1 320 ? -12.221 -11.390 -5.898 1.00 98.19 320 VAL A C 1
ATOM 2449 O O . VAL A 1 320 ? -12.587 -12.542 -5.708 1.00 98.19 320 VAL A O 1
ATOM 2452 N N . ALA A 1 321 ? -11.538 -11.018 -6.981 1.00 97.62 321 ALA A N 1
ATOM 2453 C CA . ALA A 1 321 ? -11.227 -11.909 -8.092 1.00 97.62 321 ALA A CA 1
ATOM 2454 C C . ALA A 1 321 ? -10.404 -13.123 -7.644 1.00 97.62 321 ALA A C 1
ATOM 2456 O O . ALA A 1 321 ? -10.768 -14.257 -7.939 1.00 97.62 321 ALA A O 1
ATOM 2457 N N . ALA A 1 322 ? -9.338 -12.900 -6.870 1.00 98.12 322 ALA A N 1
ATOM 2458 C CA . ALA A 1 322 ? -8.505 -13.977 -6.346 1.00 98.12 322 ALA A CA 1
ATOM 2459 C C . ALA A 1 322 ? -9.297 -14.950 -5.455 1.00 98.12 322 ALA A C 1
ATOM 2461 O O . ALA A 1 322 ? -9.107 -16.158 -5.561 1.00 98.12 322 ALA A O 1
ATOM 2462 N N . ALA A 1 323 ? -10.208 -14.448 -4.611 1.00 98.50 323 ALA A N 1
ATOM 2463 C CA . ALA A 1 323 ? -11.064 -15.290 -3.775 1.00 98.50 323 ALA A CA 1
ATOM 2464 C C . ALA A 1 323 ? -12.069 -16.115 -4.592 1.00 98.50 323 ALA A C 1
ATOM 2466 O O . ALA A 1 323 ? -12.283 -17.290 -4.292 1.00 98.50 323 ALA A O 1
ATOM 2467 N N . GLU A 1 324 ? -12.663 -15.521 -5.628 1.00 98.31 324 GLU A N 1
ATOM 2468 C CA . GLU A 1 324 ? -13.593 -16.225 -6.513 1.00 98.31 324 GLU A CA 1
ATOM 2469 C C . GLU A 1 324 ? -12.884 -17.306 -7.335 1.00 98.31 324 GLU A C 1
ATOM 2471 O O . GLU A 1 324 ? -13.383 -18.427 -7.413 1.00 98.31 324 GLU A O 1
ATOM 2476 N N . ILE A 1 325 ? -11.683 -17.034 -7.853 1.00 97.56 325 ILE A N 1
ATOM 2477 C CA . ILE A 1 325 ? -10.852 -18.046 -8.528 1.00 97.56 325 ILE A CA 1
ATOM 2478 C C . ILE A 1 325 ? -10.470 -19.162 -7.547 1.00 97.56 325 ILE A C 1
ATOM 2480 O O . ILE A 1 325 ? -10.612 -20.342 -7.862 1.00 97.56 325 ILE A O 1
ATOM 2484 N N . LEU A 1 326 ? -10.044 -18.806 -6.329 1.00 98.12 326 LEU A N 1
ATOM 2485 C CA . LEU A 1 326 ? -9.701 -19.765 -5.278 1.00 98.12 326 LEU A CA 1
ATOM 2486 C C . LEU A 1 326 ? -10.871 -20.722 -4.988 1.00 98.12 326 LEU A C 1
ATOM 2488 O O . LEU A 1 326 ? -10.680 -21.938 -4.921 1.00 98.12 326 LEU A O 1
ATOM 2492 N N . LYS A 1 327 ? -12.089 -20.184 -4.865 1.00 98.19 327 LYS A N 1
ATOM 2493 C CA . LYS A 1 327 ? -13.314 -20.965 -4.662 1.00 98.19 327 LYS A CA 1
ATOM 2494 C C . LYS A 1 327 ? -13.650 -21.832 -5.877 1.00 98.19 327 LYS A C 1
ATOM 2496 O O . LYS A 1 327 ? -13.851 -23.032 -5.720 1.00 98.19 327 LYS A O 1
ATOM 2501 N N . LYS A 1 328 ? -13.725 -21.243 -7.074 1.00 97.31 328 LYS A N 1
ATOM 2502 C CA . LYS A 1 328 ? -14.120 -21.942 -8.310 1.00 97.31 328 LYS A CA 1
ATOM 2503 C C . LYS A 1 328 ? -13.165 -23.100 -8.625 1.00 97.31 328 LYS A C 1
ATOM 2505 O O . LYS A 1 328 ? -13.616 -24.204 -8.929 1.00 97.31 328 LYS A O 1
ATOM 2510 N N . THR A 1 329 ? -11.860 -22.863 -8.506 1.00 96.56 329 THR A N 1
ATOM 2511 C CA . THR A 1 329 ? -10.835 -23.789 -8.999 1.00 96.56 329 THR A CA 1
ATOM 2512 C C . THR A 1 329 ? -10.338 -24.761 -7.933 1.00 96.56 329 THR A C 1
ATOM 2514 O O . THR A 1 329 ? -10.154 -25.935 -8.249 1.00 96.56 329 THR A O 1
ATOM 2517 N N . TYR A 1 330 ? -10.161 -24.335 -6.678 1.00 97.62 330 TYR A N 1
ATOM 2518 C CA . TYR A 1 330 ? -9.442 -25.123 -5.660 1.00 97.62 330 TYR A CA 1
ATOM 2519 C C . TYR A 1 330 ? -10.328 -25.568 -4.494 1.00 97.62 330 TYR A C 1
ATOM 2521 O O . TYR A 1 330 ? -10.260 -26.723 -4.078 1.00 97.62 330 TYR A O 1
ATOM 2529 N N . TYR A 1 331 ? -11.200 -24.686 -4.007 1.00 98.06 331 TYR A N 1
ATOM 2530 C CA . TYR A 1 331 ? -12.031 -24.922 -2.825 1.00 98.06 331 TYR A CA 1
ATOM 2531 C C . TYR A 1 331 ? -13.523 -24.704 -3.130 1.00 98.06 331 TYR A C 1
ATOM 2533 O O . TYR A 1 331 ? -14.108 -23.729 -2.655 1.00 98.06 331 TYR A O 1
ATOM 2541 N N . PRO A 1 332 ? -14.180 -25.600 -3.892 1.00 98.19 332 PRO A N 1
ATOM 2542 C CA . PRO A 1 332 ? -15.574 -25.421 -4.316 1.00 98.19 332 PRO A CA 1
ATOM 2543 C C . PRO A 1 332 ? -16.573 -25.328 -3.151 1.00 98.19 332 PRO A C 1
ATOM 2545 O O . PRO A 1 332 ? -17.615 -24.687 -3.283 1.00 98.19 332 PRO A O 1
ATOM 2548 N N . ASN A 1 333 ? -16.238 -25.909 -1.994 1.00 98.25 333 ASN A N 1
ATOM 2549 C CA . ASN A 1 333 ? -17.041 -25.833 -0.769 1.00 98.25 333 ASN A CA 1
ATOM 2550 C C . ASN A 1 333 ? -16.724 -24.595 0.095 1.00 98.25 333 ASN A C 1
ATOM 2552 O O . ASN A 1 333 ? -17.226 -24.476 1.217 1.00 98.25 333 ASN A O 1
ATOM 2556 N N . ALA A 1 334 ? -15.887 -23.672 -0.390 1.00 98.50 334 ALA A N 1
ATOM 2557 C CA . ALA A 1 334 ? -15.576 -22.448 0.327 1.00 98.50 334 ALA A CA 1
ATOM 2558 C C . ALA A 1 334 ? -16.765 -21.477 0.354 1.00 98.50 334 ALA A C 1
ATOM 2560 O O . ALA A 1 334 ? -17.508 -21.305 -0.616 1.00 98.50 334 ALA A O 1
ATOM 2561 N N . THR A 1 335 ? -16.903 -20.774 1.474 1.00 98.50 335 THR A N 1
ATOM 2562 C CA . THR A 1 335 ? -17.799 -19.626 1.613 1.00 98.50 335 THR A CA 1
ATOM 2563 C C . THR A 1 335 ? -16.976 -18.356 1.479 1.00 98.50 335 THR A C 1
ATOM 2565 O O . THR A 1 335 ? -16.080 -18.123 2.285 1.00 98.50 335 THR A O 1
ATOM 2568 N N . VAL A 1 336 ? -17.290 -17.521 0.489 1.00 98.50 336 VAL A N 1
ATOM 2569 C CA . VAL A 1 336 ? -16.613 -16.236 0.274 1.00 98.50 336 VAL A CA 1
ATOM 2570 C C . VAL A 1 336 ? -17.520 -15.107 0.762 1.00 98.50 336 VAL A C 1
ATOM 2572 O O . VAL A 1 336 ? -18.714 -15.088 0.465 1.00 98.50 336 VAL A O 1
ATOM 2575 N N . LYS A 1 337 ? -16.965 -14.183 1.549 1.00 98.12 337 LYS A N 1
ATOM 2576 C CA . LYS A 1 337 ? -17.652 -13.000 2.076 1.00 98.12 337 LYS A CA 1
ATOM 2577 C C . LYS A 1 337 ? -16.878 -11.746 1.700 1.00 98.12 337 LYS A C 1
ATOM 2579 O O . LYS A 1 337 ? -15.789 -11.494 2.220 1.00 98.12 337 LYS A O 1
ATOM 2584 N N . HIS A 1 338 ? -17.464 -10.928 0.839 1.00 98.19 338 HIS A N 1
ATOM 2585 C CA . HIS A 1 338 ? -16.848 -9.675 0.437 1.00 98.19 338 HIS A CA 1
ATOM 2586 C C . HIS A 1 338 ? -17.284 -8.537 1.355 1.00 98.19 338 HIS A C 1
ATOM 2588 O O . HIS A 1 338 ? -18.456 -8.191 1.422 1.00 98.19 338 HIS A O 1
ATOM 2594 N N . LEU A 1 339 ? -16.334 -7.953 2.081 1.00 97.56 339 LEU A N 1
ATOM 2595 C CA . LEU A 1 339 ? -16.611 -6.963 3.126 1.00 97.56 339 LEU A CA 1
ATOM 2596 C C . LEU A 1 339 ? -16.647 -5.519 2.611 1.00 97.56 339 LEU A C 1
ATOM 2598 O O . LEU A 1 339 ? -16.890 -4.602 3.390 1.00 97.56 339 LEU A O 1
ATOM 2602 N N . THR A 1 340 ? -16.326 -5.313 1.335 1.00 94.94 340 THR A N 1
ATOM 2603 C CA . THR A 1 340 ? -16.088 -3.988 0.737 1.00 94.94 340 THR A CA 1
ATOM 2604 C C . THR A 1 340 ? -16.778 -3.773 -0.607 1.00 94.94 340 THR A C 1
ATOM 2606 O O . THR A 1 340 ? -16.667 -2.684 -1.164 1.00 94.94 340 THR A O 1
ATOM 2609 N N . ILE A 1 341 ? -17.483 -4.775 -1.137 1.00 91.25 341 ILE A N 1
ATOM 2610 C CA . ILE A 1 341 ? -18.391 -4.598 -2.278 1.00 91.25 341 ILE A CA 1
ATOM 2611 C C . ILE A 1 341 ? -19.812 -4.777 -1.749 1.00 91.25 341 ILE A C 1
ATOM 2613 O O . ILE A 1 341 ? -20.090 -5.767 -1.074 1.00 91.25 341 ILE A O 1
ATOM 2617 N N . TYR A 1 342 ? -20.649 -3.770 -1.986 1.00 74.06 342 TYR A N 1
ATOM 2618 C CA . TYR A 1 342 ? -22.044 -3.706 -1.555 1.00 74.06 342 TYR A CA 1
ATOM 2619 C C . TYR A 1 342 ? -22.968 -3.847 -2.755 1.00 74.06 342 TYR A C 1
ATOM 2621 O O . TYR A 1 342 ? -22.567 -3.363 -3.844 1.00 74.06 342 TYR A O 1
#

pLDDT: mean 90.06, std 14.41, range [37.78, 98.69]

Organism: NCBI:txid2562237

Secondary structure (DSSP, 8-state):
-HHHHHHHHHHHGGGEEEETTTEEEEEEGGGTEEEEEE--TTTTTT---EEEEEESSPPTTHHHHHHHHHHHSGGG--TT---HHHHHHHHHHHHHHHHH-HHHHHHHHHHTS-----EEE--HHHHHHHHHHHHHTTPEESSSEEEETTTTEEEEESSEEEEEETTS-HHHHHHHHHHHHHH-GGGHHHHHHHHHHHHH-SS------TT----SGGGSPPTTTTT--TTS--EEEEEETTT-SS--TT-SEEEE-TTS----TT--TTT--TTSHHHHHHHHTSTTHHHHHHHHHHHHHHTT-SEEEEEESSSSSHHHHHHHHIIIII-TTPEEEESS--

Foldseek 3Di:
DVVVLVVLCVVQPVQWDQDDQQWIWGDDVVLQKIKIWRDDPQPPAPDDIQIAMDHVVQDPLNVLLRLVLRVPQVVQHDGPDDCPVVSVVVSVVVSVVCVVCVPVSVVSSVVSPDPPQDWAADDPVLLVQQVQLQVVLPWDDDPQWTDDVVQQWIWHRDSIIGIDGPPDDRVLVNVVLNVCSVVPSNNSNNVSVVVSCVVPPPAQDDPCPDDPPDLDLVVADALVNLVFPQADEAEEEFFAVQVDVDDDPPAPEEAELQNFDQDYQPDPPVPAFLVDVSSLSSRSPTPCNNVSLSVVRNCCVVVVGRYHYYYHHQRTGRRSSSVVCCCVGGHVNYDYHYPRDD

Sequence (342 aa):
MDDEKDALEAIYQEEFEILADGTWRIGLPEHGCKVKVKVDSRYPDQAAPKAALEFDPWPAHGTALAQRMEMELPPLWSPGESCIYQWVEHVREALAAMEDSPAEAEAASVEAQELKPSSVPLSPEMRSAVGPSLCSAGFSDFSGVFAESERGVTVEVGEELSITVDGVDAEDLMDWASMQLTADPENFGARLLEWVTAQRSAEPGFLEDEDTQDTGPDFLPSADELGVRRDRPLLVYTWGKALRKAAPGDSEHNFNAGILNGRGGGADLKSMNGLWDEVQSNVASCGLFPRWISMVCAKVEHSDLKCISINCTKGRHRSVAAAEILKKTYYPNATVKHLTIY